Protein AF-0000000084523394 (afdb_homodimer)

Nearest PDB structures (foldseek):
  6j22-assembly1_B  TM=6.035E-01  e=1.622E-01  Shigella flexneri
  4xzk-assembly1_A  TM=6.885E-01  e=2.913E+00  Vibrio splendidus
  4y1w-assembly1_A  TM=7.203E-01  e=3.745E+00  Vibrio splendidus
  4yc0-assembly1_A  TM=7.008E-01  e=5.458E+00  Vibrio splendidus
  7avj-assembly1_A  TM=3.769E-01  e=9.604E+00  Streptococcus gordonii str. Challis substr. CH1

Solvent-accessible surface area (backbone atoms only — not comparable to full-atom values): 16177 Å² total; per-residue (Å²): 123,46,29,41,34,36,21,39,76,35,71,94,70,68,36,48,75,76,48,74,40,76,72,44,54,58,57,57,52,45,44,56,68,52,27,44,29,43,29,49,91,84,41,37,28,33,53,77,46,33,31,41,50,94,70,33,37,36,37,30,24,43,75,33,83,89,52,73,61,73,77,84,62,65,58,56,76,77,85,59,89,58,50,40,33,35,34,24,38,57,45,86,97,51,88,65,52,55,76,75,49,76,46,74,29,84,46,62,57,61,49,42,44,61,58,66,26,40,28,41,59,53,96,91,38,50,28,36,53,77,49,30,28,41,30,62,73,34,62,33,34,35,40,30,20,34,74,60,134,122,46,29,40,33,36,22,38,75,35,72,93,70,67,36,49,76,76,47,73,41,77,73,44,54,58,58,56,51,43,44,56,70,52,28,43,28,42,29,49,90,84,39,38,28,33,51,76,48,32,32,41,51,94,69,32,37,36,37,29,24,43,77,33,84,91,52,73,64,72,77,86,64,64,57,56,78,76,84,58,89,59,49,39,34,36,33,22,40,56,45,87,97,52,89,66,51,55,76,75,48,78,47,76,29,85,47,60,56,60,49,40,43,60,56,66,28,41,29,43,58,53,96,91,38,52,29,37,53,77,48,30,29,40,29,61,72,34,62,33,33,35,40,29,20,34,72,57,133

pLDDT: mean 92.02, std 11.28, range [50.5, 98.88]

Radius of gyration: 19.47 Å; Cα contacts (8 Å, |Δi|>4): 674; chains: 2; bounding box: 53×55×48 Å

Structure (mmCIF, N/CA/C/O backbone):
data_AF-0000000084523394-model_v1
#
loop_
_entity.id
_entity.type
_entity.pdbx_description
1 polymer 'Uncharacterized protein'
#
loop_
_atom_site.group_PDB
_atom_site.id
_atom_site.type_symbol
_atom_site.label_atom_id
_atom_site.label_alt_id
_atom_site.label_comp_id
_atom_site.label_asym_id
_atom_site.label_entity_id
_atom_site.label_seq_id
_atom_site.pdbx_PDB_ins_code
_atom_site.Cartn_x
_atom_site.Cartn_y
_atom_site.Cartn_z
_atom_site.occupancy
_atom_site.B_iso_or_equiv
_atom_site.auth_seq_id
_atom_site.auth_comp_id
_atom_site.auth_asym_id
_atom_site.auth_atom_id
_atom_site.pdbx_PDB_model_num
ATOM 1 N N . MET A 1 1 ? -18.016 -4.656 13.094 1 63.81 1 MET A N 1
ATOM 2 C CA . MET A 1 1 ? -17.703 -5.789 12.227 1 63.81 1 MET A CA 1
ATOM 3 C C . MET A 1 1 ? -17.062 -5.316 10.922 1 63.81 1 MET A C 1
ATOM 5 O O . MET A 1 1 ? -17.578 -4.398 10.281 1 63.81 1 MET A O 1
ATOM 9 N N . ASN A 1 2 ? -15.938 -5.91 10.641 1 89.12 2 ASN A N 1
ATOM 10 C CA . ASN A 1 2 ? -15.289 -5.426 9.422 1 89.12 2 ASN A CA 1
ATOM 11 C C . ASN A 1 2 ? -15.812 -6.152 8.188 1 89.12 2 ASN A C 1
ATOM 13 O O . ASN A 1 2 ? -15.906 -7.379 8.172 1 89.12 2 ASN A O 1
ATOM 17 N N . ARG A 1 3 ? -16.406 -5.477 7.348 1 97.19 3 ARG A N 1
ATOM 18 C CA . ARG A 1 3 ? -16.922 -5.98 6.074 1 97.19 3 ARG A CA 1
ATOM 19 C C . ARG A 1 3 ? -16.094 -5.445 4.906 1 97.19 3 ARG A C 1
ATOM 21 O O . ARG A 1 3 ? -15.719 -4.273 4.891 1 97.19 3 ARG A O 1
ATOM 28 N N . LEU A 1 4 ? -15.789 -6.383 3.971 1 98.75 4 LEU A N 1
ATOM 29 C CA . LEU A 1 4 ? -15.156 -6.008 2.709 1 98.75 4 LEU A CA 1
ATOM 30 C C . LEU A 1 4 ? -16.078 -6.324 1.53 1 98.75 4 LEU A C 1
ATOM 32 O O . LEU A 1 4 ? -16.672 -7.398 1.479 1 98.75 4 LEU A O 1
ATOM 36 N N . GLU A 1 5 ? -16.156 -5.395 0.634 1 98.81 5 GLU A N 1
ATOM 37 C CA . GLU A 1 5 ? -16.906 -5.609 -0.6 1 98.81 5 GLU A CA 1
ATOM 38 C C . GLU A 1 5 ? -16.031 -5.387 -1.826 1 98.81 5 GLU A C 1
ATOM 40 O O . GLU A 1 5 ? -15.25 -4.438 -1.871 1 98.81 5 GLU A O 1
ATOM 45 N N . TYR A 1 6 ? -16.141 -6.309 -2.764 1 98.88 6 TYR A N 1
ATOM 46 C CA . TYR A 1 6 ? -15.703 -6.043 -4.133 1 98.88 6 TYR A CA 1
ATOM 47 C C . TYR A 1 6 ? -16.859 -5.539 -4.98 1 98.88 6 TYR A C 1
ATOM 49 O O . TYR A 1 6 ? -17.875 -6.227 -5.141 1 98.88 6 TYR A O 1
ATOM 57 N N . ARG A 1 7 ? -16.703 -4.363 -5.547 1 98.81 7 ARG A N 1
ATOM 58 C CA . ARG A 1 7 ? -17.75 -3.754 -6.348 1 98.81 7 ARG A CA 1
ATOM 59 C C . ARG A 1 7 ? -17.297 -3.547 -7.789 1 98.81 7 ARG A C 1
ATOM 61 O O . ARG A 1 7 ? -16.141 -3.188 -8.039 1 98.81 7 ARG A O 1
ATOM 68 N N . ARG A 1 8 ? -18.219 -3.727 -8.68 1 98.62 8 ARG A N 1
ATOM 69 C CA . ARG A 1 8 ? -17.938 -3.455 -10.086 1 98.62 8 ARG A CA 1
ATOM 70 C C . ARG A 1 8 ? -17.812 -1.955 -10.336 1 98.62 8 ARG A C 1
ATOM 72 O O . ARG A 1 8 ? -18.625 -1.17 -9.836 1 98.62 8 ARG A O 1
ATOM 79 N N . LEU A 1 9 ? -16.828 -1.609 -11.102 1 97.88 9 LEU A N 1
ATOM 80 C CA . LEU A 1 9 ? -16.719 -0.22 -11.531 1 97.88 9 LEU A CA 1
ATOM 81 C C . LEU A 1 9 ? -17.797 0.12 -12.547 1 97.88 9 LEU A C 1
ATOM 83 O O . LEU A 1 9 ? -17.547 0.147 -13.75 1 97.88 9 LEU A O 1
ATOM 87 N N . ASP A 1 10 ? -18.938 0.406 -12.078 1 97.56 10 ASP A N 1
ATOM 88 C CA . ASP A 1 10 ? -20.109 0.708 -12.891 1 97.56 10 ASP A CA 1
ATOM 89 C C . ASP A 1 10 ? -20.969 1.782 -12.227 1 97.56 10 ASP A C 1
ATOM 91 O O . ASP A 1 10 ? -21.953 1.469 -11.555 1 97.56 10 ASP A O 1
ATOM 95 N N . GLU A 1 11 ? -20.531 2.928 -12.484 1 93.94 11 GLU A N 1
ATOM 96 C CA . GLU A 1 11 ? -21.219 4.055 -11.859 1 93.94 11 GLU A CA 1
ATOM 97 C C . GLU A 1 11 ? -22.688 4.117 -12.289 1 93.94 11 GLU A C 1
ATOM 99 O O . GLU A 1 11 ? -23.562 4.41 -11.477 1 93.94 11 GLU A O 1
ATOM 104 N N . GLY A 1 12 ? -22.906 3.924 -13.523 1 96.19 12 GLY A N 1
ATOM 105 C CA . GLY A 1 12 ? -24.266 3.99 -14.062 1 96.19 12 GLY A CA 1
ATOM 106 C C . GLY A 1 12 ? -25.234 3.096 -13.336 1 96.19 12 GLY A C 1
ATOM 107 O O . GLY A 1 12 ? -26.422 3.414 -13.234 1 96.19 12 GLY A O 1
ATOM 108 N N . ASN A 1 13 ? -24.75 2.016 -12.781 1 97.62 13 ASN A N 1
ATOM 109 C CA . ASN A 1 13 ? -25.609 1.075 -12.078 1 97.62 13 ASN A CA 1
ATOM 110 C C . ASN A 1 13 ? -25.328 1.073 -10.578 1 97.62 13 ASN A C 1
ATOM 112 O O . ASN A 1 13 ? -25.656 0.112 -9.883 1 97.62 13 ASN A O 1
ATOM 116 N N . GLY A 1 14 ? -24.641 2.041 -10.07 1 96.31 14 GLY A N 1
ATOM 117 C CA . GLY A 1 14 ? -24.438 2.248 -8.641 1 96.31 14 GLY A CA 1
ATOM 118 C C . GLY A 1 14 ? -23.391 1.333 -8.039 1 96.31 14 GLY A C 1
ATOM 119 O O . GLY A 1 14 ? -23.531 0.874 -6.906 1 96.31 14 GLY A O 1
ATOM 120 N N . PHE A 1 15 ? -22.453 0.904 -8.859 1 97.81 15 PHE A N 1
ATOM 121 C CA . PHE A 1 15 ? -21.344 0.085 -8.391 1 97.81 15 PHE A CA 1
ATOM 122 C C . PHE A 1 15 ? -21.844 -1.181 -7.711 1 97.81 15 PHE A C 1
ATOM 124 O O . PHE A 1 15 ? -21.672 -1.355 -6.504 1 97.81 15 PHE A O 1
ATOM 131 N N . PRO A 1 16 ? -22.391 -2.078 -8.414 1 98.56 16 PRO A N 1
ATOM 132 C CA . PRO A 1 16 ? -22.969 -3.273 -7.801 1 98.56 16 PRO A CA 1
ATOM 133 C C . PRO A 1 16 ? -21.938 -4.133 -7.078 1 98.56 16 PRO A C 1
ATOM 135 O O . PRO A 1 16 ? -20.797 -4.27 -7.551 1 98.56 16 PRO A O 1
ATOM 138 N N . VAL A 1 17 ? -22.344 -4.777 -5.977 1 98.5 17 VAL A N 1
ATOM 139 C CA . VAL A 1 17 ? -21.484 -5.68 -5.207 1 98.5 17 VAL A CA 1
ATOM 140 C C . VAL A 1 17 ? -21.359 -7.016 -5.938 1 98.5 17 VAL A C 1
ATOM 142 O O . VAL A 1 17 ? -22.359 -7.664 -6.242 1 98.5 17 VAL A O 1
ATOM 145 N N . LEU A 1 18 ? -20.141 -7.398 -6.199 1 98.69 18 LEU A N 1
ATOM 146 C CA . LEU A 1 18 ? -19.875 -8.695 -6.816 1 98.69 18 LEU A CA 1
ATOM 147 C C . LEU A 1 18 ? -19.625 -9.766 -5.754 1 98.69 18 LEU A C 1
ATOM 149 O O . LEU A 1 18 ? -20.141 -10.875 -5.863 1 98.69 18 LEU A O 1
ATOM 153 N N . TYR A 1 19 ? -18.828 -9.469 -4.742 1 98.69 19 TYR A N 1
ATOM 154 C CA . TYR A 1 19 ? -18.484 -10.336 -3.625 1 98.69 19 TYR A CA 1
ATOM 155 C C . TYR A 1 19 ? -18.422 -9.555 -2.32 1 98.69 19 TYR A C 1
ATOM 157 O O . TYR A 1 19 ? -18.141 -8.3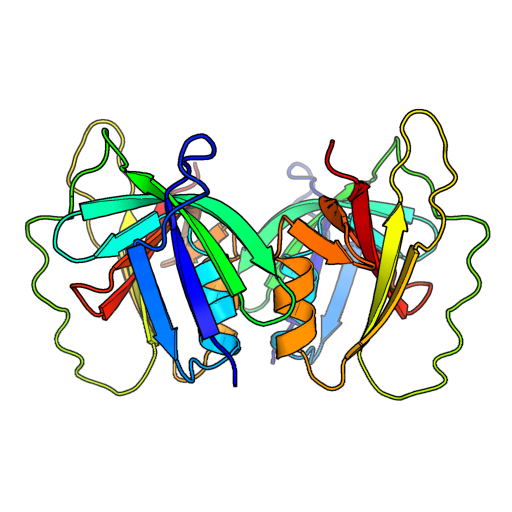52 -2.326 1 98.69 19 TYR A O 1
ATOM 165 N N . TYR A 1 20 ? -18.656 -10.234 -1.22 1 98.38 20 TYR A N 1
ATOM 166 C CA . TYR A 1 20 ? -18.484 -9.602 0.084 1 98.38 20 TYR A CA 1
ATOM 167 C C . TYR A 1 20 ? -17.953 -10.602 1.105 1 98.38 20 TYR A C 1
ATOM 169 O O . TYR A 1 20 ? -18.109 -11.812 0.938 1 98.38 20 TYR A O 1
ATOM 177 N N . TYR A 1 21 ? -17.328 -10.148 2.133 1 98.31 21 TYR A N 1
ATOM 178 C CA . TYR A 1 21 ? -16.734 -10.898 3.234 1 98.31 21 TYR A CA 1
ATOM 179 C C . TYR A 1 21 ? -17.078 -10.266 4.574 1 98.31 21 TYR A C 1
ATOM 181 O O . TYR A 1 21 ? -16.594 -9.172 4.895 1 98.31 21 TYR A O 1
ATOM 189 N N . ASP A 1 22 ? -17.781 -11.016 5.363 1 96.88 22 ASP A N 1
ATOM 190 C CA . ASP A 1 22 ? -18.094 -10.562 6.715 1 96.88 22 ASP A CA 1
ATOM 191 C C . ASP A 1 22 ? -17.031 -11.047 7.711 1 96.88 22 ASP A C 1
ATOM 193 O O . ASP A 1 22 ? -16.469 -12.125 7.543 1 96.88 22 ASP A O 1
ATOM 197 N N . PHE A 1 23 ? -16.766 -10.258 8.688 1 94.88 23 PHE A N 1
ATOM 198 C CA . PHE A 1 23 ? -15.859 -10.578 9.773 1 94.88 23 PHE A CA 1
ATOM 199 C C . PHE A 1 23 ? -14.453 -10.836 9.242 1 94.88 23 PHE A C 1
ATOM 201 O O . PHE A 1 23 ? -13.758 -11.734 9.727 1 94.88 23 PHE A O 1
ATOM 208 N N . ILE A 1 24 ? -14.141 -10.117 8.219 1 96.06 24 ILE A N 1
ATOM 209 C CA . ILE A 1 24 ? -12.797 -10.25 7.656 1 96.06 24 ILE A CA 1
ATOM 210 C C . ILE A 1 24 ? -11.797 -9.477 8.516 1 96.06 24 ILE A C 1
ATOM 212 O O . ILE A 1 24 ? -12.094 -8.375 8.984 1 96.06 24 ILE A O 1
ATOM 216 N N . ASP A 1 25 ? -10.672 -10.055 8.781 1 95.06 25 ASP A N 1
ATOM 217 C CA . ASP A 1 25 ? -9.602 -9.406 9.523 1 95.06 25 ASP A CA 1
ATOM 218 C C . ASP A 1 25 ? -9.07 -8.188 8.766 1 95.06 25 ASP A C 1
ATOM 220 O O . ASP A 1 25 ? -8.852 -8.25 7.555 1 95.06 25 ASP A O 1
ATOM 224 N N . LYS A 1 26 ? -8.797 -7.098 9.445 1 96 26 LYS A N 1
ATOM 225 C CA . LYS A 1 26 ? -8.281 -5.871 8.844 1 96 26 LYS A CA 1
ATOM 226 C C . LYS A 1 26 ? -6.957 -6.121 8.133 1 96 26 LYS A C 1
ATOM 228 O O . LYS A 1 26 ? -6.684 -5.523 7.09 1 96 26 LYS A O 1
ATOM 233 N N . ASP A 1 27 ? -6.176 -7.012 8.742 1 96.06 27 ASP A N 1
ATOM 234 C CA . ASP A 1 27 ? -4.902 -7.348 8.109 1 96.06 27 ASP A CA 1
ATOM 235 C C . ASP A 1 27 ? -5.117 -7.969 6.734 1 96.06 27 ASP A C 1
ATOM 237 O O . ASP A 1 27 ? -4.379 -7.68 5.793 1 96.06 27 ASP A O 1
ATOM 241 N N . GLU A 1 28 ? -6.086 -8.773 6.668 1 96.94 28 GLU A N 1
ATOM 242 C CA . GLU A 1 28 ? -6.398 -9.375 5.379 1 96.94 28 GLU A CA 1
ATOM 243 C C . GLU A 1 28 ? -6.906 -8.336 4.387 1 96.94 28 GLU A C 1
ATOM 245 O O . GLU A 1 28 ? -6.562 -8.375 3.203 1 96.94 28 GLU A O 1
ATOM 250 N N . VAL A 1 29 ? -7.719 -7.398 4.859 1 98.38 29 VAL A N 1
ATOM 251 C CA . VAL A 1 29 ? -8.188 -6.316 4.004 1 98.38 29 VAL A CA 1
ATOM 252 C C . VAL A 1 29 ? -6.996 -5.535 3.455 1 98.38 29 VAL A C 1
ATOM 254 O O . VAL A 1 29 ? -6.945 -5.227 2.264 1 98.38 29 VAL A O 1
ATOM 257 N N . ALA A 1 30 ? -6.023 -5.297 4.32 1 98.56 30 ALA A N 1
ATOM 258 C CA . ALA A 1 30 ? -4.84 -4.551 3.908 1 98.56 30 ALA A CA 1
ATOM 259 C C . ALA A 1 30 ? -4.066 -5.301 2.83 1 98.56 30 ALA A C 1
ATOM 261 O O . ALA A 1 30 ? -3.553 -4.695 1.887 1 98.56 30 ALA A O 1
ATOM 262 N N . LEU A 1 31 ? -3.934 -6.598 2.977 1 98.69 31 LEU A N 1
ATOM 263 C CA . LEU A 1 31 ? -3.273 -7.406 1.956 1 98.69 31 LEU A CA 1
ATOM 264 C C . LEU A 1 31 ? -3.998 -7.293 0.619 1 98.69 31 LEU A C 1
ATOM 266 O O . LEU A 1 31 ? -3.359 -7.133 -0.425 1 98.69 31 LEU A O 1
ATOM 270 N N . ARG A 1 32 ? -5.273 -7.336 0.648 1 98.75 32 ARG A N 1
ATOM 271 C CA . ARG A 1 32 ? -6.078 -7.266 -0.568 1 98.75 32 ARG A CA 1
ATOM 272 C C . ARG A 1 32 ? -6.02 -5.871 -1.184 1 98.75 32 ARG A C 1
ATOM 274 O O . ARG A 1 32 ? -6.004 -5.727 -2.408 1 98.75 32 ARG A O 1
ATOM 281 N N . PHE A 1 33 ? -5.973 -4.785 -0.307 1 98.88 33 PHE A N 1
ATOM 282 C CA . PHE A 1 33 ? -5.789 -3.42 -0.786 1 98.88 33 PHE A CA 1
ATOM 283 C C . PHE A 1 33 ? -4.477 -3.287 -1.547 1 98.88 33 PHE A C 1
ATOM 285 O O . PHE A 1 33 ? -4.359 -2.459 -2.453 1 98.88 33 PHE A O 1
ATOM 292 N N . ALA A 1 34 ? -3.527 -4.121 -1.24 1 98.75 34 ALA A N 1
ATOM 293 C CA . ALA A 1 34 ? -2.195 -4.012 -1.83 1 98.75 34 ALA A CA 1
ATOM 294 C C . ALA A 1 34 ? -2.115 -4.777 -3.148 1 98.75 34 ALA A C 1
ATOM 296 O O . ALA A 1 34 ? -1.086 -4.75 -3.828 1 98.75 34 ALA A O 1
ATOM 297 N N . CYS A 1 35 ? -3.17 -5.453 -3.523 1 98.75 35 CYS A N 1
ATOM 298 C CA . CYS A 1 35 ? -3.154 -6.266 -4.734 1 98.75 35 CYS A CA 1
ATOM 299 C C . CYS A 1 35 ? -3.758 -5.508 -5.91 1 98.75 35 CYS A C 1
ATOM 301 O O . CYS A 1 35 ? -4.754 -4.801 -5.75 1 98.75 35 CYS A O 1
ATOM 303 N N . ASP A 1 36 ? -3.24 -5.75 -7.098 1 98.44 36 ASP A N 1
ATOM 304 C CA . ASP A 1 36 ? -3.713 -5.117 -8.328 1 98.44 36 ASP A CA 1
ATOM 305 C C . ASP A 1 36 ? -4.828 -5.938 -8.969 1 98.44 36 ASP A C 1
ATOM 307 O O . ASP A 1 36 ? -5.68 -5.391 -9.68 1 98.44 36 ASP A O 1
ATOM 311 N N . TYR A 1 37 ? -4.754 -7.223 -8.711 1 98.25 37 TYR A N 1
ATOM 312 C CA . TYR A 1 37 ? -5.707 -8.117 -9.359 1 98.25 37 TYR A CA 1
ATOM 313 C C . TYR A 1 37 ? -6.359 -9.047 -8.352 1 98.25 37 TYR A C 1
ATOM 315 O O . TYR A 1 37 ? -5.781 -9.336 -7.297 1 98.25 37 TYR A O 1
ATOM 323 N N . PHE A 1 38 ? -7.508 -9.484 -8.664 1 98.25 38 PHE A N 1
ATOM 324 C CA . PHE A 1 38 ? -8.344 -10.391 -7.875 1 98.25 38 PHE A CA 1
ATOM 325 C C . PHE A 1 38 ? -8.891 -11.516 -8.742 1 98.25 38 PHE A C 1
ATOM 327 O O . PHE A 1 38 ? -9.547 -11.266 -9.75 1 98.25 38 PHE A O 1
ATOM 334 N N . VAL A 1 39 ? -8.578 -12.719 -8.398 1 97 39 VAL A N 1
ATOM 335 C CA . VAL A 1 39 ? -9.055 -13.875 -9.141 1 97 39 VAL A CA 1
ATOM 336 C C . VAL A 1 39 ? -10.094 -14.633 -8.32 1 97 39 VAL A C 1
ATOM 338 O O . VAL A 1 39 ? -9.805 -15.07 -7.199 1 97 39 VAL A O 1
ATOM 341 N N . LYS A 1 40 ? -11.164 -14.852 -8.883 1 96.25 40 LYS A N 1
ATOM 342 C CA . LYS A 1 40 ? -12.227 -15.609 -8.234 1 96.25 40 LYS A CA 1
ATOM 343 C C . LYS A 1 40 ? -13.203 -16.188 -9.258 1 96.25 40 LYS A C 1
ATOM 345 O O . LYS A 1 40 ? -13.578 -15.508 -10.211 1 96.25 40 LYS A O 1
ATOM 350 N N . ASP A 1 41 ? -13.547 -17.406 -9.094 1 94.12 41 ASP A N 1
ATOM 351 C CA . ASP A 1 41 ? -14.531 -18.109 -9.906 1 94.12 41 ASP A CA 1
ATOM 352 C C . ASP A 1 41 ? -14.141 -18.094 -11.383 1 94.12 41 ASP A C 1
ATOM 354 O O . ASP A 1 41 ? -14.984 -17.844 -12.25 1 94.12 41 ASP A O 1
ATOM 358 N N . GLY A 1 42 ? -12.906 -18.172 -11.594 1 92.25 42 GLY A N 1
ATOM 359 C CA . GLY A 1 42 ? -12.391 -18.312 -12.945 1 92.25 42 GLY A CA 1
ATOM 360 C C . GLY A 1 42 ? -12.266 -16.984 -13.672 1 92.25 42 GLY A C 1
ATOM 361 O O . GLY A 1 42 ? -11.922 -16.938 -14.852 1 92.25 42 GLY A O 1
ATOM 362 N N . LEU A 1 43 ? -12.516 -15.867 -13 1 94.44 43 LEU A N 1
ATOM 363 C CA . LEU A 1 43 ? -12.414 -14.539 -13.594 1 94.44 43 LEU A CA 1
ATOM 364 C C . LEU A 1 43 ? -11.266 -13.75 -12.969 1 94.44 43 LEU A C 1
ATOM 366 O O . LEU A 1 43 ? -10.945 -13.938 -11.797 1 94.44 43 LEU A O 1
ATOM 370 N N . VAL A 1 44 ? -10.609 -12.977 -13.742 1 96.5 44 VAL A N 1
ATOM 371 C CA . VAL A 1 44 ? -9.586 -12.047 -13.266 1 96.5 44 VAL A CA 1
ATOM 372 C C . VAL A 1 44 ? -10.141 -10.625 -13.281 1 96.5 44 VAL A C 1
ATOM 374 O O . VAL A 1 44 ? -10.625 -10.148 -14.305 1 96.5 44 VAL A O 1
ATOM 377 N N . TYR A 1 45 ? -10.078 -10 -12.188 1 98.12 45 TYR A N 1
ATOM 378 C CA . TYR A 1 45 ? -10.484 -8.609 -12.047 1 98.12 45 TYR A CA 1
ATOM 379 C C . TYR A 1 45 ? -9.281 -7.707 -11.805 1 98.12 45 TYR A C 1
ATOM 381 O O . TYR A 1 45 ? -8.344 -8.094 -11.094 1 98.12 45 TYR A O 1
ATOM 389 N N . GLU A 1 46 ? -9.305 -6.574 -12.359 1 98.5 46 GLU A N 1
ATOM 390 C CA . GLU A 1 46 ? -8.328 -5.527 -12.062 1 98.5 46 GLU A CA 1
ATOM 391 C C . GLU A 1 46 ? -8.883 -4.52 -11.062 1 98.5 46 GLU A C 1
ATOM 393 O O . GLU A 1 46 ? -10 -4.027 -11.227 1 98.5 46 GLU A O 1
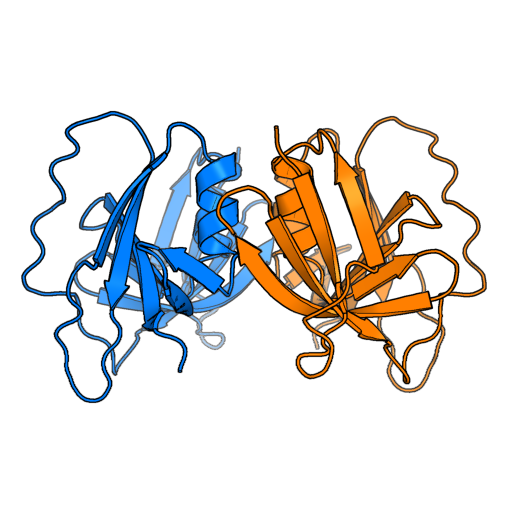ATOM 398 N N . LYS A 1 47 ? -8.141 -4.281 -10.008 1 98.81 47 LYS A N 1
ATOM 399 C CA . LYS A 1 47 ? -8.523 -3.25 -9.047 1 98.81 47 LYS A CA 1
ATOM 400 C C . LYS A 1 47 ? -8.391 -1.855 -9.648 1 98.81 47 LYS A C 1
ATOM 402 O O . LYS A 1 47 ? -7.348 -1.518 -10.219 1 98.81 47 LYS A O 1
ATOM 407 N N . THR A 1 48 ? -9.414 -1.046 -9.531 1 98.56 48 THR A N 1
ATOM 408 C CA . THR A 1 48 ? -9.352 0.339 -9.984 1 98.56 48 THR A CA 1
ATOM 409 C C . THR A 1 48 ? -9.109 1.282 -8.812 1 98.56 48 THR A C 1
ATOM 411 O O . THR A 1 48 ? -8.414 2.291 -8.953 1 98.56 48 THR A O 1
ATOM 414 N N . SER A 1 49 ? -9.672 0.962 -7.734 1 98.5 49 SER A N 1
ATOM 415 C CA . SER A 1 49 ? -9.477 1.771 -6.535 1 98.5 49 SER A CA 1
ATOM 416 C C . SER A 1 49 ? -9.938 1.028 -5.285 1 98.5 49 SER A C 1
ATOM 418 O O . SER A 1 49 ? -10.531 -0.047 -5.383 1 98.5 49 SER A O 1
ATOM 420 N N . CYS A 1 50 ? -9.594 1.491 -4.141 1 98.44 50 CYS A N 1
ATOM 421 C CA . CYS A 1 50 ? -10.086 1.025 -2.848 1 98.44 50 CYS A CA 1
ATOM 422 C C . CYS A 1 50 ? -10.578 2.189 -1.998 1 98.44 50 CYS A C 1
ATOM 424 O O . CYS A 1 50 ? -10.148 3.33 -2.193 1 98.44 50 CYS A O 1
ATOM 426 N N . ALA A 1 51 ? -11.492 1.889 -1.092 1 98.31 51 ALA A N 1
ATOM 427 C CA . ALA A 1 51 ? -12.141 2.947 -0.325 1 98.31 51 ALA A CA 1
ATOM 428 C C . ALA A 1 51 ? -12.508 2.465 1.077 1 98.31 51 ALA A C 1
ATOM 430 O O . ALA A 1 51 ? -12.609 1.259 1.317 1 98.31 51 ALA A O 1
ATOM 431 N N . ILE A 1 52 ? -12.602 3.369 1.955 1 97.94 52 ILE A N 1
ATOM 432 C CA . ILE A 1 52 ? -13.219 3.164 3.26 1 97.94 52 ILE A CA 1
ATOM 433 C C . ILE A 1 52 ? -14.523 3.955 3.342 1 97.94 52 ILE A C 1
ATOM 435 O O . ILE A 1 52 ? -14.523 5.184 3.217 1 97.94 52 ILE A O 1
ATOM 439 N N . GLU A 1 53 ? -15.516 3.27 3.465 1 95.5 53 GLU A N 1
ATOM 440 C CA . GLU A 1 53 ? -16.828 3.879 3.699 1 95.5 53 GLU A CA 1
ATOM 441 C C . GLU A 1 53 ? -17.234 3.752 5.164 1 95.5 53 GLU A C 1
ATOM 443 O O . GLU A 1 53 ? -16.438 3.312 6 1 95.5 53 GLU A O 1
ATOM 448 N N . THR A 1 54 ? -18.344 4.199 5.52 1 89.56 54 THR A N 1
ATOM 449 C CA . THR A 1 54 ? -18.797 4.262 6.902 1 89.56 54 THR A CA 1
ATOM 450 C C . THR A 1 54 ? -18.891 2.865 7.512 1 89.56 54 THR A C 1
ATOM 452 O O . THR A 1 54 ? -18.516 2.664 8.672 1 89.56 54 THR A O 1
ATOM 455 N N . SER A 1 55 ? -19.25 1.816 6.715 1 89.94 55 SER A N 1
ATOM 456 C CA . SER A 1 55 ? -19.547 0.528 7.332 1 89.94 55 SER A CA 1
ATOM 457 C C . SER A 1 55 ? -18.766 -0.599 6.668 1 89.94 55 SER A C 1
ATOM 459 O O . SER A 1 55 ? -18.922 -1.768 7.027 1 89.94 55 SER A O 1
ATOM 461 N N . CYS A 1 56 ? -17.984 -0.219 5.777 1 95.88 56 CYS A N 1
ATOM 462 C CA . CYS A 1 56 ? -17.281 -1.312 5.117 1 95.88 56 CYS A CA 1
ATOM 463 C C . CYS A 1 56 ? -16.062 -0.799 4.359 1 95.88 56 CYS A C 1
ATOM 465 O O . CYS A 1 56 ? -15.938 0.404 4.125 1 95.88 56 CYS A O 1
ATOM 467 N N . TYR A 1 57 ? -15.188 -1.668 4.02 1 98.56 57 TYR A N 1
ATOM 468 C CA . TYR A 1 57 ? -14.117 -1.475 3.051 1 98.56 57 TYR A CA 1
ATOM 469 C C . TYR A 1 57 ? -14.578 -1.86 1.649 1 98.56 57 TYR A C 1
ATOM 471 O O . TYR A 1 57 ? -15.391 -2.771 1.482 1 98.56 57 TYR A O 1
ATOM 479 N N . VAL A 1 58 ? -14.062 -1.13 0.688 1 98.62 58 VAL A N 1
ATOM 480 C CA . VAL A 1 58 ? -14.5 -1.409 -0.674 1 98.62 58 VAL A CA 1
ATOM 481 C C . VAL A 1 58 ? -13.297 -1.505 -1.601 1 98.62 58 VAL A C 1
ATOM 483 O O . VAL A 1 58 ? -12.367 -0.694 -1.511 1 98.62 58 VAL A O 1
ATOM 486 N N . ILE A 1 59 ? -13.266 -2.492 -2.443 1 98.88 59 ILE A N 1
ATOM 487 C CA . ILE A 1 59 ? -12.367 -2.574 -3.59 1 98.88 59 ILE A CA 1
ATOM 488 C C . ILE A 1 59 ? -13.18 -2.535 -4.883 1 98.88 59 ILE A C 1
ATOM 490 O O . ILE A 1 59 ? -14 -3.422 -5.137 1 98.88 59 ILE A O 1
ATOM 494 N N . TYR A 1 60 ? -12.977 -1.517 -5.676 1 98.81 60 TYR A N 1
ATOM 495 C CA . TYR A 1 60 ? -13.609 -1.417 -6.988 1 98.81 60 TYR A CA 1
ATOM 496 C C . TYR A 1 60 ? -12.797 -2.162 -8.039 1 98.81 60 TYR A C 1
ATOM 498 O O . TYR A 1 60 ? -11.57 -2.039 -8.094 1 98.81 60 TYR A O 1
ATOM 506 N N . VAL A 1 61 ? -13.555 -2.891 -8.922 1 98.81 61 VAL A N 1
ATOM 507 C CA . VAL A 1 61 ? -12.844 -3.73 -9.883 1 98.81 61 VAL A CA 1
ATOM 508 C C . VAL A 1 61 ? -13.562 -3.695 -11.227 1 98.81 61 VAL A C 1
ATOM 510 O O . VAL A 1 61 ? -14.727 -3.297 -11.305 1 98.81 61 VAL A O 1
ATOM 513 N N . GLN A 1 62 ? -12.867 -4.02 -12.211 1 98.31 62 GLN A N 1
ATOM 514 C CA . GLN A 1 62 ? -13.391 -4.324 -13.539 1 98.31 62 GLN A CA 1
ATOM 515 C C . GLN A 1 62 ? -12.781 -5.613 -14.086 1 98.31 62 GLN A C 1
ATOM 517 O O . GLN A 1 62 ? -11.688 -6.008 -13.688 1 98.31 62 GLN A O 1
ATOM 522 N N . VAL A 1 63 ? -13.461 -6.309 -14.898 1 96.44 63 VAL A N 1
ATOM 523 C CA . VAL A 1 63 ? -12.938 -7.527 -15.5 1 96.44 63 VAL A CA 1
ATOM 524 C C . VAL A 1 63 ? -11.695 -7.203 -16.328 1 96.44 63 VAL A C 1
ATOM 526 O O . VAL A 1 63 ? -11.688 -6.238 -17.094 1 96.44 63 VAL A O 1
ATOM 529 N N . ALA A 1 64 ? -10.695 -8.008 -16.078 1 94.44 64 ALA A N 1
ATOM 530 C CA . ALA A 1 64 ? -9.469 -7.832 -16.844 1 94.44 64 ALA A CA 1
ATOM 531 C C . ALA A 1 64 ? -9.555 -8.523 -18.203 1 94.44 64 ALA A C 1
ATOM 533 O O . ALA A 1 64 ? -9.305 -9.727 -18.312 1 94.44 64 ALA A O 1
ATOM 534 N N . GLU A 1 65 ? -9.82 -7.91 -19.172 1 84.06 65 GLU A N 1
ATOM 535 C CA . GLU A 1 65 ? -10.062 -8.508 -20.469 1 84.06 65 GLU A CA 1
ATOM 536 C C . GLU A 1 65 ? -8.781 -9.125 -21.047 1 84.06 65 GLU A C 1
ATOM 538 O O . GLU A 1 65 ? -8.836 -10.141 -21.75 1 84.06 65 GLU A O 1
ATOM 543 N N . ASP A 1 66 ? -7.664 -8.625 -20.734 1 78.25 66 ASP A N 1
ATOM 544 C CA . ASP A 1 66 ? -6.41 -9.062 -21.328 1 78.25 66 ASP A CA 1
ATOM 545 C C . ASP A 1 66 ? -5.68 -10.047 -20.422 1 78.25 66 ASP A C 1
ATOM 547 O O . ASP A 1 66 ? -4.566 -10.477 -20.719 1 78.25 66 ASP A O 1
ATOM 551 N N . GLU A 1 67 ? -6.363 -10.375 -19.344 1 75.06 67 GLU A N 1
ATOM 552 C CA . GLU A 1 67 ? -5.73 -11.281 -18.391 1 75.06 67 GLU A CA 1
ATOM 553 C C . GLU A 1 67 ? -6.484 -12.602 -18.297 1 75.06 67 GLU A C 1
ATOM 555 O O . GLU A 1 67 ? -7.711 -12.633 -18.438 1 75.06 67 GLU A O 1
ATOM 560 N N . ARG A 1 68 ? -5.668 -13.656 -18.359 1 69.31 68 ARG A N 1
ATOM 561 C CA . ARG A 1 68 ? -6.246 -14.992 -18.188 1 69.31 68 ARG A CA 1
ATOM 562 C C . ARG A 1 68 ? -5.832 -15.594 -16.844 1 69.31 68 ARG A C 1
ATOM 564 O O . ARG A 1 68 ? -4.781 -15.25 -16.312 1 69.31 68 ARG A O 1
ATOM 571 N N . VAL A 1 69 ? -6.77 -16.391 -16.328 1 71.31 69 VAL A N 1
ATOM 572 C CA . VAL A 1 69 ? -6.457 -17.156 -15.109 1 71.31 69 VAL A CA 1
ATOM 573 C C . VAL A 1 69 ? -5.305 -18.125 -15.391 1 71.31 69 VAL A C 1
ATOM 575 O O . VAL A 1 69 ? -5.203 -18.672 -16.484 1 71.31 69 VAL A O 1
ATOM 578 N N . LEU A 1 70 ? -4.395 -18.062 -14.508 1 63.66 70 LEU A N 1
ATOM 579 C CA . LEU A 1 70 ? -3.312 -19.031 -14.633 1 63.66 70 LEU A CA 1
ATOM 580 C C . LEU A 1 70 ? -3.857 -20.453 -14.664 1 63.66 70 LEU A C 1
ATOM 582 O O . LEU A 1 70 ? -4.539 -20.875 -13.734 1 63.66 70 LEU A O 1
ATOM 586 N N . GLU A 1 71 ? -4.223 -20.953 -15.883 1 55.12 71 GLU A N 1
ATOM 587 C CA . GLU A 1 71 ? -4.875 -22.234 -16.141 1 55.12 71 GLU A CA 1
ATOM 588 C C . GLU A 1 71 ? -4.281 -23.344 -15.266 1 55.12 71 GLU A C 1
ATOM 590 O O . GLU A 1 71 ? -5.008 -24.203 -14.766 1 55.12 71 GLU A O 1
ATOM 595 N N . SER A 1 72 ? -3.016 -23.547 -15.398 1 50.97 72 SER A N 1
ATOM 596 C CA . SER A 1 72 ? -2.455 -24.812 -14.945 1 50.97 72 SER A CA 1
ATOM 597 C C . SER A 1 72 ? -2.387 -24.875 -13.422 1 50.97 72 SER A C 1
ATOM 599 O O . SER A 1 72 ? -1.957 -25.875 -12.852 1 50.97 72 SER A O 1
ATOM 601 N N . ALA A 1 73 ? -2.908 -23.859 -12.727 1 59.34 73 ALA A N 1
ATOM 602 C CA . ALA A 1 73 ? -2.396 -23.891 -11.359 1 59.34 73 ALA A CA 1
ATOM 603 C C . ALA A 1 73 ? -3.434 -24.469 -10.398 1 59.34 73 ALA A C 1
ATOM 605 O O . ALA A 1 73 ? -4.551 -23.953 -10.305 1 59.34 73 ALA A O 1
ATOM 606 N N . LYS A 1 74 ? -3.363 -25.797 -10.031 1 63.06 74 LYS A N 1
ATOM 607 C CA . LYS A 1 74 ? -4.121 -26.438 -8.969 1 63.06 74 LYS A CA 1
ATOM 608 C C . LYS A 1 74 ? -4.051 -25.641 -7.668 1 63.06 74 LYS A C 1
ATOM 610 O O . LYS A 1 74 ? -3.094 -24.906 -7.441 1 63.06 74 LYS A O 1
ATOM 615 N N . PRO A 1 75 ? -5.266 -25.703 -7.082 1 66.31 75 PRO A N 1
ATOM 616 C CA . PRO A 1 75 ? -5.164 -25.109 -5.742 1 66.31 75 PRO A CA 1
ATOM 617 C C . PRO A 1 75 ? -3.881 -25.516 -5.02 1 66.31 75 PRO A C 1
ATOM 619 O O . PRO A 1 75 ? -3.414 -26.656 -5.168 1 66.31 75 PRO A O 1
ATOM 622 N N . VAL A 1 76 ? -3.256 -24.453 -4.547 1 66.12 76 VAL A N 1
ATOM 623 C CA . VAL A 1 76 ? -2.031 -24.75 -3.805 1 66.12 76 VAL A CA 1
ATOM 624 C C . VAL A 1 76 ? -2.367 -25.531 -2.539 1 66.12 76 VAL A C 1
ATOM 626 O O . VAL A 1 76 ? -3.254 -25.141 -1.776 1 66.12 76 VAL A O 1
ATOM 629 N N . ALA A 1 77 ? -2.025 -26.797 -2.627 1 59.94 77 ALA A N 1
ATOM 630 C CA . ALA A 1 77 ? -2.229 -27.578 -1.418 1 59.94 77 ALA A CA 1
ATOM 631 C C . ALA A 1 77 ? -1.634 -26.891 -0.198 1 59.94 77 ALA A C 1
ATOM 633 O O . ALA A 1 77 ? -0.439 -26.578 -0.172 1 59.94 77 ALA A O 1
ATOM 634 N N . ARG A 1 78 ? -2.547 -26.266 0.636 1 61.06 78 ARG A N 1
ATOM 635 C CA . ARG A 1 78 ? -2.088 -25.625 1.864 1 61.06 78 ARG A CA 1
ATOM 636 C C . ARG A 1 78 ? -1.438 -26.641 2.799 1 61.06 78 ARG A C 1
ATOM 638 O O . ARG A 1 78 ? -2.111 -27.516 3.33 1 61.06 78 ARG A O 1
ATOM 645 N N . GLN A 1 79 ? -0.208 -26.906 2.631 1 57.31 79 GLN A N 1
ATOM 646 C CA . GLN A 1 79 ? 0.463 -27.859 3.52 1 57.31 79 GLN A CA 1
ATOM 647 C C . GLN A 1 79 ? 0.617 -27.281 4.922 1 57.31 79 GLN A C 1
ATOM 649 O O . GLN A 1 79 ? 0.752 -28.016 5.898 1 57.31 79 GLN A O 1
ATOM 654 N N . LYS A 1 80 ? 0.651 -25.984 5.051 1 65.25 80 LYS A N 1
ATOM 655 C CA . LYS A 1 80 ? 0.919 -25.328 6.328 1 65.25 80 LYS A CA 1
ATOM 656 C C . LYS A 1 80 ? 0.009 -24.125 6.535 1 65.25 80 LYS A C 1
ATOM 658 O O . LYS A 1 80 ? -0.387 -23.469 5.57 1 65.25 80 LYS A O 1
ATOM 663 N N . PRO A 1 81 ? -0.368 -24.062 7.785 1 85.31 81 PRO A N 1
ATOM 664 C CA . PRO A 1 81 ? -1.07 -22.812 8.109 1 85.31 81 PRO A CA 1
ATOM 665 C C . PRO A 1 81 ? -0.264 -21.562 7.754 1 85.31 81 PRO A C 1
ATOM 667 O O . PRO A 1 81 ? 0.967 -21.625 7.688 1 85.31 81 PRO A O 1
ATOM 670 N N . GLY A 1 82 ? -0.957 -20.516 7.352 1 93.31 82 GLY A N 1
ATOM 671 C CA . GLY A 1 82 ? -0.283 -19.266 7.051 1 93.31 82 GLY A CA 1
ATOM 672 C C . GLY A 1 82 ? -0.729 -18.656 5.738 1 93.31 82 GLY A C 1
ATOM 673 O O . GLY A 1 82 ? -1.695 -19.109 5.125 1 93.31 82 GLY A O 1
ATOM 674 N N . ILE A 1 83 ? -0.108 -17.625 5.309 1 96.56 83 ILE A N 1
ATOM 675 C CA . ILE A 1 83 ? -0.375 -16.875 4.086 1 96.56 83 ILE A CA 1
ATOM 676 C C . ILE A 1 83 ? 0.625 -17.281 3.006 1 96.56 83 ILE A C 1
ATOM 678 O O . ILE A 1 83 ? 1.834 -17.094 3.174 1 96.56 83 ILE A O 1
ATOM 682 N N . MET A 1 84 ? 0.168 -17.844 1.958 1 96.69 84 MET A N 1
ATOM 683 C CA . MET A 1 84 ? 1.047 -18.297 0.881 1 96.69 84 MET A CA 1
ATOM 684 C C . MET A 1 84 ? 1.182 -17.219 -0.193 1 96.69 84 MET A C 1
ATOM 686 O O . MET A 1 84 ? 0.195 -16.578 -0.569 1 96.69 84 MET A O 1
ATOM 690 N N . MET A 1 85 ? 2.42 -17.016 -0.681 1 97.56 85 MET A N 1
ATOM 691 C CA . MET A 1 85 ? 2.686 -16.125 -1.797 1 97.56 85 MET A CA 1
ATOM 692 C C . MET A 1 85 ? 3.648 -16.75 -2.795 1 97.56 85 MET A C 1
ATOM 694 O O . MET A 1 85 ? 4.676 -17.312 -2.404 1 97.56 85 MET A O 1
ATOM 698 N N . GLU A 1 86 ? 3.305 -16.672 -4.004 1 96.94 86 GLU A N 1
ATOM 699 C CA . GLU A 1 86 ? 4.199 -17.062 -5.094 1 96.94 86 GLU A CA 1
ATOM 700 C C . GLU A 1 86 ? 4.828 -15.828 -5.742 1 96.94 86 GLU A C 1
ATOM 702 O O . GLU A 1 86 ? 4.145 -14.836 -5.992 1 96.94 86 GLU A O 1
ATOM 707 N N . VAL A 1 87 ? 6.082 -15.875 -5.945 1 97.56 87 VAL A N 1
ATOM 708 C CA . VAL A 1 87 ? 6.738 -14.945 -6.852 1 97.56 87 VAL A CA 1
ATOM 709 C C . VAL A 1 87 ? 6.859 -15.57 -8.242 1 97.56 87 VAL A C 1
ATOM 711 O O . VAL A 1 87 ? 7.441 -16.641 -8.391 1 97.56 87 VAL A O 1
ATOM 714 N N . ARG A 1 88 ? 6.262 -14.914 -9.203 1 96.19 88 ARG A N 1
ATOM 715 C CA . ARG A 1 88 ? 6.281 -15.445 -10.562 1 96.19 88 ARG A CA 1
ATOM 716 C C . ARG A 1 88 ? 7.023 -14.508 -11.508 1 96.19 88 ARG A C 1
ATOM 718 O O . ARG A 1 88 ? 6.887 -13.281 -11.414 1 96.19 88 ARG A O 1
ATOM 725 N N . GLU A 1 89 ? 7.73 -15.086 -12.398 1 96.25 89 GLU A N 1
ATOM 726 C CA . GLU A 1 89 ? 8.453 -14.289 -13.383 1 96.25 89 GLU A CA 1
ATOM 727 C C . GLU A 1 89 ? 7.523 -13.812 -14.492 1 96.25 89 GLU A C 1
ATOM 729 O O . GLU A 1 89 ? 6.926 -14.625 -15.203 1 96.25 89 GLU A O 1
ATOM 734 N N . PHE A 1 90 ? 7.422 -12.562 -14.531 1 94.06 90 PHE A N 1
ATOM 735 C CA . PHE A 1 90 ? 6.66 -11.945 -15.617 1 94.06 90 PHE A CA 1
ATOM 736 C C . PHE A 1 90 ? 7.465 -11.953 -16.906 1 94.06 90 PHE A C 1
ATOM 738 O O . PHE A 1 90 ? 8.625 -11.539 -16.938 1 94.06 90 PHE A O 1
ATOM 745 N N . LYS A 1 91 ? 6.895 -12.461 -17.906 1 87 91 LYS A N 1
ATOM 746 C CA . LYS A 1 91 ? 7.453 -12.438 -19.25 1 87 91 LYS A CA 1
ATOM 747 C C . LYS A 1 91 ? 6.461 -11.844 -20.25 1 87 91 LYS A C 1
ATOM 749 O O . LYS A 1 91 ? 5.309 -12.273 -20.312 1 87 91 LYS A O 1
ATOM 754 N N . GLU A 1 92 ? 7.039 -10.914 -20.922 1 79.81 92 GLU A N 1
ATOM 755 C CA . GLU A 1 92 ? 6.176 -10.289 -21.906 1 79.81 92 GLU A CA 1
ATOM 756 C C . GLU A 1 92 ? 5.758 -11.281 -22.984 1 79.81 92 GLU A C 1
ATOM 758 O O . GLU A 1 92 ? 6.527 -12.18 -23.344 1 79.81 92 GLU A O 1
ATOM 763 N N . ASP A 1 93 ? 4.641 -11.266 -23.484 1 70.81 93 ASP A N 1
ATOM 764 C CA . ASP A 1 93 ? 4.148 -11.969 -24.672 1 70.81 93 ASP A CA 1
ATOM 765 C C . ASP A 1 93 ? 3.9 -13.445 -24.375 1 70.81 93 ASP A C 1
ATOM 767 O O . ASP A 1 93 ? 3.941 -14.281 -25.281 1 70.81 93 ASP A O 1
ATOM 771 N N . THR A 1 94 ? 3.996 -13.773 -23.109 1 69.06 94 THR A N 1
ATOM 772 C CA . THR A 1 94 ? 3.627 -15.148 -22.781 1 69.06 94 THR A CA 1
ATOM 773 C C . THR A 1 94 ? 2.564 -15.18 -21.688 1 69.06 94 THR A C 1
ATOM 775 O O . THR A 1 94 ? 2.357 -14.188 -21 1 69.06 94 THR A O 1
ATOM 778 N N . ALA A 1 95 ? 1.89 -16.266 -21.719 1 69.62 95 ALA A N 1
ATOM 779 C CA . ALA A 1 95 ? 0.915 -16.469 -20.641 1 69.62 95 ALA A CA 1
ATOM 780 C C . ALA A 1 95 ? 1.477 -17.359 -19.547 1 69.62 95 ALA A C 1
ATOM 782 O O . ALA A 1 95 ? 0.817 -17.609 -18.531 1 69.62 95 ALA A O 1
ATOM 783 N N . HIS A 1 96 ? 2.652 -17.719 -19.75 1 81.12 96 HIS A N 1
ATOM 784 C CA . HIS A 1 96 ? 3.277 -18.578 -18.75 1 81.12 96 HIS A CA 1
ATOM 785 C C . HIS A 1 96 ? 4.215 -17.781 -17.844 1 81.12 96 HIS A C 1
ATOM 787 O O . HIS A 1 96 ? 5.172 -17.172 -18.328 1 81.12 96 HIS A O 1
ATOM 793 N N . TYR A 1 97 ? 3.908 -17.688 -16.625 1 91.5 97 TYR A N 1
ATOM 794 C CA . TYR A 1 97 ? 4.715 -17.016 -15.609 1 91.5 97 TYR A CA 1
ATOM 795 C C . TYR A 1 97 ? 5.223 -18 -14.57 1 91.5 97 TYR A C 1
ATOM 797 O O . TYR A 1 97 ? 4.531 -18.297 -13.586 1 91.5 97 TYR A O 1
ATOM 805 N N . PRO A 1 98 ? 6.379 -18.531 -14.82 1 92.19 98 PRO A N 1
ATOM 806 C CA . PRO A 1 98 ? 6.867 -19.578 -13.922 1 92.19 98 PRO A CA 1
ATOM 807 C C . PRO A 1 98 ? 7.02 -19.094 -12.484 1 92.19 98 PRO A C 1
ATOM 809 O O . PRO A 1 98 ? 7.336 -17.922 -12.25 1 92.19 98 PRO A O 1
ATOM 812 N N . VAL A 1 99 ? 6.891 -20.016 -11.555 1 94.25 99 VAL A N 1
ATOM 813 C CA . VAL A 1 99 ? 7.137 -19.734 -10.148 1 94.25 99 VAL A CA 1
ATOM 814 C C . VAL A 1 99 ? 8.641 -19.672 -9.883 1 94.25 99 VAL A C 1
ATOM 816 O O . VAL A 1 99 ? 9.367 -20.625 -10.195 1 94.25 99 VAL A O 1
ATOM 819 N N . VAL A 1 100 ? 9.086 -18.578 -9.406 1 95.06 100 VAL A N 1
ATOM 820 C CA . VAL A 1 100 ? 10.477 -18.391 -9.031 1 95.06 100 VAL A CA 1
ATOM 821 C C . VAL A 1 100 ? 10.703 -18.906 -7.605 1 95.06 100 VAL A C 1
ATOM 823 O O . VAL A 1 100 ? 11.703 -19.562 -7.328 1 95.06 100 VAL A O 1
ATOM 826 N N . CYS A 1 101 ? 9.789 -18.594 -6.711 1 95.25 101 CYS A N 1
ATOM 827 C CA . CYS A 1 101 ? 9.859 -19 -5.309 1 95.25 101 CYS A CA 1
ATOM 828 C C . CYS A 1 101 ? 8.492 -18.891 -4.645 1 95.25 101 CYS A C 1
ATOM 830 O O . CYS A 1 101 ? 7.609 -18.188 -5.137 1 95.25 101 CYS A O 1
ATOM 832 N N . THR A 1 102 ? 8.328 -19.641 -3.541 1 95.56 102 THR A N 1
ATOM 833 C CA . THR A 1 102 ? 7.105 -19.594 -2.748 1 95.56 102 THR A CA 1
ATOM 834 C C . THR A 1 102 ? 7.41 -19.234 -1.297 1 95.56 102 THR A C 1
ATOM 836 O O . THR A 1 102 ? 8.375 -19.734 -0.718 1 95.56 102 THR A O 1
ATOM 839 N N . TYR A 1 103 ? 6.613 -18.422 -0.789 1 95.81 103 TYR A N 1
ATOM 840 C CA . TYR A 1 103 ? 6.695 -18.047 0.62 1 95.81 103 TYR A CA 1
ATOM 841 C C . TYR A 1 103 ? 5.473 -18.547 1.384 1 95.81 103 TYR A C 1
ATOM 843 O O . TYR A 1 103 ? 4.375 -18.625 0.826 1 95.81 103 TYR A O 1
ATOM 851 N N . THR A 1 104 ? 5.699 -18.906 2.623 1 96.25 104 THR A N 1
ATOM 852 C CA . THR A 1 104 ? 4.637 -19.062 3.609 1 96.25 104 THR A CA 1
ATOM 853 C C . THR A 1 104 ? 4.871 -18.141 4.809 1 96.25 104 THR A C 1
ATOM 855 O O . THR A 1 104 ? 5.824 -18.328 5.566 1 96.25 104 THR A O 1
ATOM 858 N N . PHE A 1 105 ? 4.016 -17.203 4.941 1 96.56 105 PHE A N 1
ATOM 859 C CA . PHE A 1 105 ? 4.145 -16.25 6.043 1 96.56 105 PHE A CA 1
ATOM 860 C C . PHE A 1 105 ? 3.299 -16.688 7.234 1 96.56 105 PHE A C 1
ATOM 862 O O . PHE A 1 105 ? 2.148 -17.094 7.066 1 96.56 105 PHE A O 1
ATOM 869 N N . GLN A 1 106 ? 3.799 -16.484 8.406 1 93.19 106 GLN A N 1
ATOM 870 C CA . GLN A 1 106 ? 3.055 -16.844 9.609 1 93.19 106 GLN A CA 1
ATOM 871 C C . GLN A 1 106 ? 2.191 -15.688 10.094 1 93.19 106 GLN A C 1
ATOM 873 O O . GLN A 1 106 ? 1.241 -15.891 10.852 1 93.19 106 GLN A O 1
ATOM 878 N N . ASP A 1 107 ? 2.602 -14.555 9.648 1 90.88 107 ASP A N 1
ATOM 879 C CA . ASP A 1 107 ? 1.811 -13.398 10.039 1 90.88 107 ASP A CA 1
ATOM 880 C C . ASP A 1 107 ? 1.638 -12.43 8.875 1 90.88 107 ASP A C 1
ATOM 882 O O . ASP A 1 107 ? 2.439 -12.422 7.938 1 90.88 107 ASP A O 1
ATOM 886 N N . ASP A 1 108 ? 0.575 -11.586 8.984 1 94.19 108 ASP A N 1
ATOM 887 C CA . ASP A 1 108 ? 0.183 -10.648 7.938 1 94.19 108 ASP A CA 1
ATOM 888 C C . ASP A 1 108 ? 1.227 -9.547 7.766 1 94.19 108 ASP A C 1
ATOM 890 O O . ASP A 1 108 ? 1.374 -8.984 6.68 1 94.19 108 ASP A O 1
ATOM 894 N N . ASP A 1 109 ? 2 -9.32 8.781 1 94.25 109 ASP A N 1
ATOM 895 C CA . ASP A 1 109 ? 2.941 -8.211 8.758 1 94.25 109 ASP A CA 1
ATOM 896 C C . ASP A 1 109 ? 4.035 -8.438 7.715 1 94.25 109 ASP A C 1
ATOM 898 O O . ASP A 1 109 ? 4.43 -7.508 7.008 1 94.25 109 ASP A O 1
ATOM 902 N N . ASP A 1 110 ? 4.469 -9.688 7.648 1 95.75 110 ASP A N 1
ATOM 903 C CA . ASP A 1 110 ? 5.48 -10.008 6.645 1 95.75 110 ASP A CA 1
ATOM 904 C C . ASP A 1 110 ? 4.891 -9.977 5.238 1 95.75 110 ASP A C 1
ATOM 906 O O . ASP A 1 110 ? 5.488 -9.414 4.32 1 95.75 110 ASP A O 1
ATOM 910 N N . ALA A 1 111 ? 3.758 -10.508 5.078 1 97.69 111 ALA A N 1
ATOM 911 C CA . ALA A 1 111 ? 3.127 -10.617 3.768 1 97.69 111 ALA A CA 1
ATOM 912 C C . ALA A 1 111 ? 2.869 -9.242 3.16 1 97.69 111 ALA A C 1
ATOM 914 O O . ALA A 1 111 ? 3.133 -9.023 1.977 1 97.69 111 ALA A O 1
ATOM 915 N N . ILE A 1 112 ? 2.379 -8.312 3.959 1 98.62 112 ILE A N 1
ATOM 916 C CA . ILE A 1 112 ? 2.02 -6.996 3.439 1 98.62 112 ILE A CA 1
ATOM 917 C C . ILE A 1 112 ? 3.273 -6.27 2.961 1 98.62 112 ILE A C 1
ATOM 919 O O . ILE A 1 112 ? 3.238 -5.555 1.956 1 98.62 112 ILE A O 1
ATOM 923 N N . LEU A 1 113 ? 4.383 -6.441 3.654 1 98.38 113 LEU A N 1
ATOM 924 C CA . LEU A 1 113 ? 5.633 -5.805 3.25 1 98.38 113 LEU A CA 1
ATOM 925 C C . LEU A 1 113 ? 6.09 -6.324 1.892 1 98.38 113 LEU A C 1
ATOM 927 O O . LEU A 1 113 ? 6.516 -5.543 1.035 1 98.38 113 LEU A O 1
ATOM 931 N N . TYR A 1 114 ? 6 -7.582 1.678 1 98.31 114 TYR A N 1
ATOM 932 C CA . TYR A 1 114 ? 6.391 -8.172 0.402 1 98.31 114 TYR A CA 1
ATOM 933 C C . TYR A 1 114 ? 5.488 -7.684 -0.725 1 98.31 114 TYR A C 1
ATOM 935 O O . TYR A 1 114 ? 5.973 -7.285 -1.787 1 98.31 114 TYR A O 1
ATOM 943 N N . LEU A 1 115 ? 4.203 -7.613 -0.435 1 98.75 115 LEU A N 1
ATOM 944 C CA . LEU A 1 115 ? 3.256 -7.191 -1.463 1 98.75 115 LEU A CA 1
ATOM 945 C C . LEU A 1 115 ? 3.439 -5.715 -1.799 1 98.75 115 LEU A C 1
ATOM 947 O O . LEU A 1 115 ? 3.227 -5.305 -2.941 1 98.75 115 LEU A O 1
ATOM 951 N N . GLN A 1 116 ? 3.846 -4.93 -0.844 1 98.69 116 GLN A N 1
ATOM 952 C CA . GLN A 1 116 ? 4.008 -3.492 -1.036 1 98.69 116 GLN A CA 1
ATOM 953 C C . GLN A 1 116 ? 5.344 -3.172 -1.695 1 98.69 116 GLN A C 1
ATOM 955 O O . GLN A 1 116 ? 5.523 -2.088 -2.256 1 98.69 116 GLN A O 1
ATOM 960 N N . SER A 1 117 ? 6.293 -4.051 -1.617 1 98.69 117 SER A N 1
ATOM 961 C CA . SER A 1 117 ? 7.645 -3.77 -2.094 1 98.69 117 SER A CA 1
ATOM 962 C C . SER A 1 117 ? 7.703 -3.766 -3.617 1 98.69 117 SER A C 1
ATOM 964 O O . SER A 1 117 ? 7.129 -4.641 -4.27 1 98.69 117 SER A O 1
ATOM 966 N N . GLN A 1 118 ? 8.375 -2.756 -4.145 1 98.75 118 GLN A N 1
ATOM 967 C CA . GLN A 1 118 ? 8.594 -2.695 -5.586 1 98.75 118 GLN A CA 1
ATOM 968 C C . GLN A 1 118 ? 9.719 -3.643 -6.008 1 98.75 118 GLN A C 1
ATOM 970 O O . GLN A 1 118 ? 9.711 -4.16 -7.125 1 98.75 118 GLN A O 1
ATOM 975 N N . PHE A 1 119 ? 10.672 -3.85 -5.113 1 98.56 119 PHE A N 1
ATOM 976 C CA . PHE A 1 119 ? 11.797 -4.719 -5.418 1 98.56 119 PHE A CA 1
ATOM 977 C C . PHE A 1 119 ? 11.969 -5.781 -4.336 1 98.56 119 PHE A C 1
ATOM 979 O O . PHE A 1 119 ? 11.828 -5.492 -3.146 1 98.56 119 PHE A O 1
ATOM 986 N N . LEU A 1 120 ? 12.258 -6.941 -4.746 1 98.12 120 LEU A N 1
ATOM 987 C CA . LEU A 1 120 ? 12.711 -8.023 -3.885 1 98.12 120 LEU A CA 1
ATOM 988 C C . LEU A 1 120 ? 14.102 -8.508 -4.297 1 98.12 120 LEU A C 1
ATOM 990 O O . LEU A 1 120 ? 14.477 -8.406 -5.465 1 98.12 120 LEU A O 1
ATOM 994 N N . TYR A 1 121 ? 14.812 -8.984 -3.338 1 96.38 121 TYR A N 1
ATOM 995 C CA . TYR A 1 121 ? 16.094 -9.641 -3.613 1 96.38 121 TYR A CA 1
ATOM 996 C C . TYR A 1 121 ? 15.984 -11.141 -3.395 1 96.38 121 TYR A C 1
ATOM 998 O O . TYR A 1 121 ? 15.805 -11.602 -2.266 1 96.38 121 TYR A O 1
ATOM 1006 N N . LEU A 1 122 ? 16.062 -11.867 -4.496 1 94.56 122 LEU A N 1
ATOM 1007 C CA . LEU A 1 122 ? 15.906 -13.312 -4.473 1 94.56 122 LEU A CA 1
ATOM 1008 C C . LEU A 1 122 ? 17.062 -14 -5.195 1 94.56 122 LEU A C 1
ATOM 1010 O O . LEU A 1 122 ? 17.391 -13.633 -6.324 1 94.56 122 LEU A O 1
ATOM 1014 N N . TYR A 1 123 ? 17.703 -14.945 -4.559 1 91.81 123 TYR A N 1
ATOM 1015 C CA . TYR A 1 123 ? 18.75 -15.781 -5.148 1 91.81 123 TYR A CA 1
ATOM 1016 C C . TYR A 1 123 ? 19.844 -14.93 -5.766 1 91.81 123 TYR A C 1
ATOM 1018 O O . TYR A 1 123 ? 20.266 -15.18 -6.895 1 91.81 123 TYR A O 1
ATOM 1026 N N . GLY A 1 124 ? 20.156 -13.875 -5.164 1 90.5 124 GLY A N 1
ATOM 1027 C CA . GLY A 1 124 ? 21.281 -13.055 -5.555 1 90.5 124 GLY A CA 1
ATOM 1028 C C . GLY A 1 124 ? 20.953 -12.039 -6.633 1 90.5 124 GLY A C 1
ATOM 1029 O O . GLY A 1 124 ? 21.844 -11.406 -7.199 1 90.5 124 GLY A O 1
ATOM 1030 N N . ARG A 1 125 ? 19.703 -11.953 -6.867 1 94.5 125 ARG A N 1
ATOM 1031 C CA . ARG A 1 125 ? 19.266 -11.023 -7.914 1 94.5 125 ARG A CA 1
ATOM 1032 C C . ARG A 1 125 ? 18.109 -10.164 -7.441 1 94.5 125 ARG A C 1
ATOM 1034 O O . ARG A 1 125 ? 17.281 -10.609 -6.641 1 94.5 125 ARG A O 1
ATOM 1041 N N . GLU A 1 126 ? 18.094 -8.938 -7.973 1 96.5 126 GLU A N 1
ATOM 1042 C CA . GLU A 1 126 ? 16.969 -8.039 -7.707 1 96.5 126 GLU A CA 1
ATOM 1043 C C . GLU A 1 126 ? 15.836 -8.25 -8.711 1 96.5 126 GLU A C 1
ATOM 1045 O O . GLU A 1 126 ? 16.078 -8.414 -9.906 1 96.5 126 GLU A O 1
ATOM 1050 N N . TRP A 1 127 ? 14.688 -8.344 -8.234 1 98 127 TRP A N 1
ATOM 1051 C CA . TRP A 1 127 ? 13.484 -8.492 -9.039 1 98 127 TRP A CA 1
ATOM 1052 C C . TRP A 1 127 ? 12.57 -7.285 -8.883 1 98 127 TRP A C 1
ATOM 1054 O O . TRP A 1 127 ? 12.328 -6.824 -7.762 1 98 127 TRP A O 1
ATOM 1064 N N . GLU A 1 128 ? 12.086 -6.738 -9.945 1 98.44 128 GLU A N 1
ATOM 1065 C CA . GLU A 1 128 ? 11.172 -5.598 -9.922 1 98.44 128 GLU A CA 1
ATOM 1066 C C . GLU A 1 128 ? 9.727 -6.043 -10.133 1 98.44 128 GLU A C 1
ATOM 1068 O O . GLU A 1 128 ? 9.422 -6.734 -11.109 1 98.44 128 GLU A O 1
ATOM 1073 N N . LYS A 1 129 ? 8.898 -5.609 -9.281 1 98.62 129 LYS A N 1
ATOM 1074 C CA . LYS A 1 129 ? 7.484 -5.973 -9.305 1 98.62 129 LYS A CA 1
ATOM 1075 C C . LYS A 1 129 ? 6.789 -5.379 -10.523 1 98.62 129 LYS A C 1
ATOM 1077 O O . LYS A 1 129 ? 7.008 -4.211 -10.867 1 98.62 129 LYS A O 1
ATOM 1082 N N . THR A 1 130 ? 5.98 -6.141 -11.211 1 97.5 130 THR A N 1
ATOM 1083 C CA . THR A 1 130 ? 5.082 -5.629 -12.234 1 97.5 130 THR A CA 1
ATOM 1084 C C . THR A 1 130 ? 3.658 -5.508 -11.703 1 97.5 130 THR A C 1
ATOM 1086 O O . THR A 1 130 ? 2.971 -4.523 -11.977 1 97.5 130 THR A O 1
ATOM 1089 N N . SER A 1 131 ? 3.27 -6.5 -10.898 1 97.44 131 SER A N 1
ATOM 1090 C CA . SER A 1 131 ? 1.94 -6.453 -10.297 1 97.44 131 SER A CA 1
ATOM 1091 C C . SER A 1 131 ? 1.8 -7.48 -9.18 1 97.44 131 SER A C 1
ATOM 1093 O O . SER A 1 131 ? 2.697 -8.297 -8.969 1 97.44 131 SER A O 1
ATOM 1095 N N . THR A 1 132 ? 0.712 -7.402 -8.422 1 98.44 132 THR A N 1
ATOM 1096 C CA . THR A 1 132 ? 0.337 -8.352 -7.379 1 98.44 132 THR A CA 1
ATOM 1097 C C . THR A 1 132 ? -1.101 -8.828 -7.57 1 98.44 132 THR A C 1
ATOM 1099 O O . THR A 1 132 ? -1.921 -8.117 -8.156 1 98.44 132 THR A O 1
ATOM 1102 N N . GLU A 1 133 ? -1.342 -10.039 -7.059 1 98.06 133 GLU A N 1
ATOM 1103 C CA . GLU A 1 133 ? -2.645 -10.672 -7.254 1 98.06 133 GLU A CA 1
ATOM 1104 C C . GLU A 1 133 ? -3.055 -11.477 -6.027 1 98.06 133 GLU A C 1
ATOM 1106 O O . GLU A 1 133 ? -2.217 -12.133 -5.398 1 98.06 133 GLU A O 1
ATOM 1111 N N . ILE A 1 134 ? -4.309 -11.375 -5.633 1 98.06 134 ILE A N 1
ATOM 1112 C CA . ILE A 1 134 ? -4.887 -12.391 -4.762 1 98.06 134 ILE A CA 1
ATOM 1113 C C . ILE A 1 134 ? -5.699 -13.383 -5.598 1 98.06 134 ILE A C 1
ATOM 1115 O O . ILE A 1 134 ? -6.695 -13.008 -6.219 1 98.06 134 ILE A O 1
ATOM 1119 N N . ASP A 1 135 ? -5.277 -14.586 -5.668 1 96.44 135 ASP A N 1
ATOM 1120 C CA . ASP A 1 135 ? -5.98 -15.695 -6.309 1 96.44 135 ASP A CA 1
ATOM 1121 C C . ASP A 1 135 ? -6.781 -16.5 -5.289 1 96.44 135 ASP A C 1
ATOM 1123 O O . ASP A 1 135 ? -6.258 -17.438 -4.684 1 96.44 135 ASP A O 1
ATOM 1127 N N . GLU A 1 136 ? -7.988 -16.188 -5.125 1 95.75 136 GLU A N 1
ATOM 1128 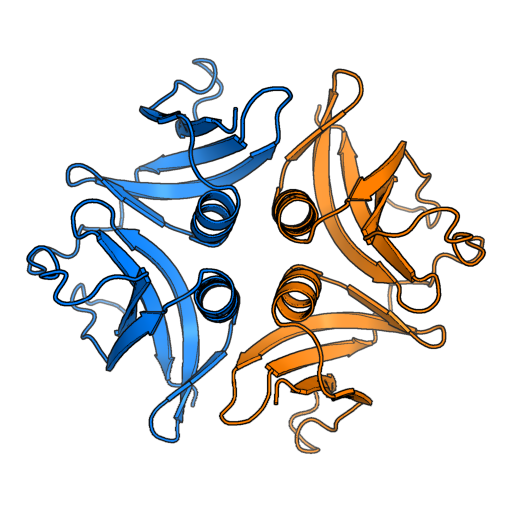C CA . GLU A 1 136 ? -8.805 -16.844 -4.113 1 95.75 136 GLU A CA 1
ATOM 1129 C C . GLU A 1 136 ? -9.148 -18.281 -4.527 1 95.75 136 GLU A C 1
ATOM 1131 O O . GLU A 1 136 ? -9.305 -19.156 -3.674 1 95.75 136 GLU A O 1
ATOM 1136 N N . ASP A 1 137 ? -9.25 -18.469 -5.824 1 94.5 137 ASP A N 1
ATOM 1137 C CA . ASP A 1 137 ? -9.531 -19.812 -6.289 1 94.5 137 ASP A CA 1
ATOM 1138 C C . ASP A 1 137 ? -8.445 -20.797 -5.844 1 94.5 137 ASP A C 1
ATOM 1140 O O . ASP A 1 137 ? -8.727 -21.953 -5.543 1 94.5 137 ASP A O 1
ATOM 1144 N N . ARG A 1 138 ? -7.199 -20.344 -5.75 1 94.56 138 ARG A N 1
ATOM 1145 C CA . ARG A 1 138 ? -6.066 -21.188 -5.391 1 94.56 138 ARG A CA 1
ATOM 1146 C C . ARG A 1 138 ? -5.633 -20.938 -3.951 1 94.56 138 ARG A C 1
ATOM 1148 O O . ARG A 1 138 ? -4.828 -21.703 -3.402 1 94.56 138 ARG A O 1
ATOM 1155 N N . GLY A 1 139 ? -6.09 -19.859 -3.342 1 94 139 GLY A N 1
ATOM 1156 C CA . GLY A 1 139 ? -5.734 -19.547 -1.968 1 94 139 GLY A CA 1
ATOM 1157 C C . GLY A 1 139 ? -4.309 -19.047 -1.82 1 94 139 GLY A C 1
ATOM 1158 O O . GLY A 1 139 ? -3.615 -19.406 -0.867 1 94 139 GLY A O 1
ATOM 1159 N N . VAL A 1 140 ? -3.848 -18.25 -2.773 1 96.31 140 VAL A N 1
ATOM 1160 C CA . VAL A 1 140 ? -2.465 -17.781 -2.756 1 96.31 140 VAL A CA 1
ATOM 1161 C C . VAL A 1 140 ? -2.4 -16.328 -3.234 1 96.31 140 VAL A C 1
ATOM 1163 O O . VAL A 1 140 ? -3.227 -15.898 -4.043 1 96.31 140 VAL A O 1
ATOM 1166 N N . TYR A 1 141 ? -1.498 -15.586 -2.719 1 97.56 141 TYR A N 1
ATOM 1167 C CA . TYR A 1 141 ? -1.09 -14.328 -3.32 1 97.56 141 TYR A CA 1
ATOM 1168 C C . TYR A 1 141 ? -0.009 -14.547 -4.371 1 97.56 141 TYR A C 1
ATOM 1170 O O . TYR A 1 141 ? 0.754 -15.508 -4.297 1 97.56 141 TYR A O 1
ATOM 1178 N N . VAL A 1 142 ? 0.023 -13.641 -5.305 1 97.38 142 VAL A N 1
ATOM 1179 C CA . VAL A 1 142 ? 1.04 -13.742 -6.344 1 97.38 142 VAL A CA 1
ATOM 1180 C C . VAL A 1 142 ? 1.747 -12.406 -6.52 1 97.38 142 VAL A C 1
ATOM 1182 O O . VAL A 1 142 ? 1.099 -11.359 -6.578 1 97.38 142 VAL A O 1
ATOM 1185 N N . TYR A 1 143 ? 3.008 -12.445 -6.516 1 98.19 143 TYR A N 1
ATOM 1186 C CA . TYR A 1 143 ? 3.912 -11.344 -6.82 1 98.19 143 TYR A CA 1
ATOM 1187 C C . TYR A 1 143 ? 4.594 -11.555 -8.164 1 98.19 143 TYR A C 1
ATOM 1189 O O . TYR A 1 143 ? 5.473 -12.406 -8.297 1 98.19 143 TYR A O 1
ATOM 1197 N N . TYR A 1 144 ? 4.133 -10.766 -9.164 1 97.12 144 TYR A N 1
ATOM 1198 C CA . TYR A 1 144 ? 4.758 -10.852 -10.477 1 97.12 144 TYR A CA 1
ATOM 1199 C C . TYR A 1 144 ? 5.941 -9.898 -10.586 1 97.12 144 TYR A C 1
ATOM 1201 O O . TYR A 1 144 ? 5.828 -8.719 -10.234 1 97.12 144 TYR A O 1
ATOM 1209 N N . ALA A 1 145 ? 6.984 -10.414 -11.141 1 97.88 145 ALA A N 1
ATOM 1210 C CA . ALA A 1 145 ? 8.18 -9.578 -11.195 1 97.88 145 ALA A CA 1
ATOM 1211 C C . ALA A 1 145 ? 9.086 -9.992 -12.352 1 97.88 145 ALA A C 1
ATOM 1213 O O . ALA A 1 145 ? 8.883 -11.047 -12.961 1 97.88 145 ALA A O 1
ATOM 1214 N N . GLN A 1 146 ? 9.93 -9.102 -12.703 1 97.06 146 GLN A N 1
ATOM 1215 C CA . GLN A 1 146 ? 10.984 -9.352 -13.672 1 97.06 146 GLN A CA 1
ATOM 1216 C C . GLN A 1 146 ? 12.359 -9.039 -13.086 1 97.06 146 GLN A C 1
ATOM 1218 O O . GLN A 1 146 ? 12.508 -8.086 -12.312 1 97.06 146 GLN A O 1
ATOM 1223 N N . PRO A 1 147 ? 13.367 -9.828 -13.422 1 95.62 147 PRO A N 1
ATOM 1224 C CA . PRO A 1 147 ? 14.711 -9.484 -12.945 1 95.62 147 PRO A CA 1
ATOM 1225 C C . PRO A 1 147 ? 15.188 -8.125 -13.453 1 95.62 147 PRO A C 1
ATOM 1227 O O . PRO A 1 147 ? 14.906 -7.758 -14.594 1 95.62 147 PRO A O 1
ATOM 1230 N N . THR A 1 148 ? 15.844 -7.465 -12.523 1 94.75 148 THR A N 1
ATOM 1231 C CA . THR A 1 148 ? 16.406 -6.184 -12.945 1 94.75 148 THR A CA 1
ATOM 1232 C C . THR A 1 148 ? 17.656 -6.395 -13.797 1 94.75 148 THR A C 1
ATOM 1234 O O . THR A 1 148 ? 18.281 -7.449 -13.734 1 94.75 148 THR A O 1
ATOM 1237 N N . ALA A 1 149 ? 18.062 -5.473 -14.695 1 82.38 149 ALA A N 1
ATOM 1238 C CA . ALA A 1 149 ? 19.203 -5.582 -15.609 1 82.38 149 ALA A CA 1
ATOM 1239 C C . ALA A 1 149 ? 20.516 -5.609 -14.844 1 82.38 149 ALA A C 1
ATOM 1241 O O . ALA A 1 149 ? 20.625 -5.031 -13.758 1 82.38 149 ALA A O 1
ATOM 1242 N N . MET B 1 1 ? 16.516 -8.812 13.336 1 63.34 1 MET B N 1
ATOM 1243 C CA . MET B 1 1 ? 16.266 -7.41 13.656 1 63.34 1 MET B CA 1
ATOM 1244 C C . MET B 1 1 ? 15.766 -6.645 12.438 1 63.34 1 MET B C 1
ATOM 1246 O O . MET B 1 1 ? 16.359 -6.746 11.352 1 63.34 1 MET B O 1
ATOM 1250 N N . ASN B 1 2 ? 14.648 -6.008 12.625 1 89 2 ASN B N 1
ATOM 1251 C CA . ASN B 1 2 ? 14.141 -5.312 11.445 1 89 2 ASN B CA 1
ATOM 1252 C C . ASN B 1 2 ? 14.758 -3.924 11.305 1 89 2 ASN B C 1
ATOM 1254 O O . ASN B 1 2 ? 14.789 -3.156 12.266 1 89 2 ASN B O 1
ATOM 1258 N N . ARG B 1 3 ? 15.477 -3.715 10.328 1 97.19 3 ARG B N 1
ATOM 1259 C CA . ARG B 1 3 ? 16.094 -2.434 9.992 1 97.19 3 ARG B CA 1
ATOM 1260 C C . ARG B 1 3 ? 15.43 -1.814 8.766 1 97.19 3 ARG B C 1
ATOM 1262 O O . ARG B 1 3 ? 15.125 -2.516 7.801 1 97.19 3 ARG B O 1
ATOM 1269 N N . LEU B 1 4 ? 15.188 -0.49 8.883 1 98.75 4 LEU B N 1
ATOM 1270 C CA . LEU B 1 4 ? 14.719 0.288 7.742 1 98.75 4 LEU B CA 1
ATOM 1271 C C . LEU B 1 4 ? 15.734 1.356 7.359 1 98.75 4 LEU B C 1
ATOM 1273 O O . LEU B 1 4 ? 16.281 2.039 8.227 1 98.75 4 LEU B O 1
ATOM 1277 N N . GLU B 1 5 ? 15.977 1.467 6.094 1 98.81 5 GLU B N 1
ATOM 1278 C CA . GLU B 1 5 ? 16.844 2.521 5.578 1 98.81 5 GLU B CA 1
ATOM 1279 C C . GLU B 1 5 ? 16.109 3.385 4.555 1 98.81 5 GLU B C 1
ATOM 1281 O O . GLU B 1 5 ? 15.383 2.867 3.707 1 98.81 5 GLU B O 1
ATOM 1286 N N . TYR B 1 6 ? 16.266 4.684 4.699 1 98.88 6 TYR B N 1
ATOM 1287 C CA . TYR B 1 6 ? 16 5.609 3.604 1 98.88 6 TYR B CA 1
ATOM 1288 C C . TYR B 1 6 ? 17.266 5.895 2.807 1 98.88 6 TYR B C 1
ATOM 1290 O O . TYR B 1 6 ? 18.25 6.398 3.355 1 98.88 6 TYR B O 1
ATOM 1298 N N . ARG B 1 7 ? 17.219 5.609 1.535 1 98.81 7 ARG B N 1
ATOM 1299 C CA . ARG B 1 7 ? 18.391 5.793 0.677 1 98.81 7 ARG B CA 1
ATOM 1300 C C . ARG B 1 7 ? 18.094 6.812 -0.422 1 98.81 7 ARG B C 1
ATOM 1302 O O . ARG B 1 7 ? 17 6.84 -0.979 1 98.81 7 ARG B O 1
ATOM 1309 N N . ARG B 1 8 ? 19.094 7.566 -0.74 1 98.62 8 ARG B N 1
ATOM 1310 C CA . ARG B 1 8 ? 18.984 8.508 -1.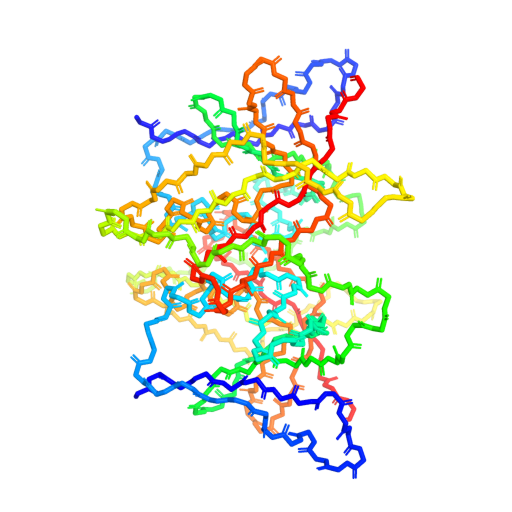847 1 98.62 8 ARG B CA 1
ATOM 1311 C C . ARG B 1 8 ? 18.969 7.785 -3.188 1 98.62 8 ARG B C 1
ATOM 1313 O O . ARG B 1 8 ? 19.766 6.867 -3.408 1 98.62 8 ARG B O 1
ATOM 1320 N N . LEU B 1 9 ? 18.094 8.211 -4.031 1 97.94 9 LEU B N 1
ATOM 1321 C CA . LEU B 1 9 ? 18.094 7.691 -5.395 1 97.94 9 LEU B CA 1
ATOM 1322 C C . LEU B 1 9 ? 19.297 8.227 -6.168 1 97.94 9 LEU B C 1
ATOM 1324 O O . LEU B 1 9 ? 19.172 9.164 -6.949 1 97.94 9 LEU B O 1
ATOM 1328 N N . ASP B 1 10 ? 20.391 7.617 -5.98 1 97.56 10 ASP B N 1
ATOM 1329 C CA . ASP B 1 10 ? 21.656 8.008 -6.586 1 97.56 10 ASP B CA 1
ATOM 1330 C C . ASP B 1 10 ? 22.5 6.777 -6.93 1 97.56 10 ASP B C 1
ATOM 1332 O O . ASP B 1 10 ? 23.391 6.398 -6.172 1 97.56 10 ASP B O 1
ATOM 1336 N N . GLU B 1 11 ? 22.156 6.277 -8.031 1 94.12 11 GLU B N 1
ATOM 1337 C CA . GLU B 1 11 ? 22.828 5.055 -8.453 1 94.12 11 GLU B CA 1
ATOM 1338 C C . GLU B 1 11 ? 24.344 5.277 -8.609 1 94.12 11 GLU B C 1
ATOM 1340 O O . GLU B 1 11 ? 25.141 4.414 -8.25 1 94.12 11 GLU B O 1
ATOM 1345 N N . GLY B 1 12 ? 24.672 6.359 -9.188 1 96.31 12 GLY B N 1
ATOM 1346 C CA . GLY B 1 12 ? 26.078 6.676 -9.43 1 96.31 12 GLY B CA 1
ATOM 1347 C C . GLY B 1 12 ? 26.922 6.613 -8.172 1 96.31 12 GLY B C 1
ATOM 1348 O O . GLY B 1 12 ? 28.109 6.285 -8.242 1 96.31 12 GLY B O 1
ATOM 1349 N N . ASN B 1 13 ? 26.328 6.871 -7.043 1 97.62 13 ASN B N 1
ATOM 1350 C CA . ASN B 1 13 ? 27.062 6.863 -5.781 1 97.62 13 ASN B CA 1
ATOM 1351 C C . ASN B 1 13 ? 26.625 5.707 -4.887 1 97.62 13 ASN B C 1
ATOM 1353 O O . ASN B 1 13 ? 26.812 5.754 -3.668 1 97.62 13 ASN B O 1
ATOM 1357 N N . GLY B 1 14 ? 25.922 4.738 -5.398 1 96.31 14 GLY B N 1
ATOM 1358 C CA . GLY B 1 14 ? 25.594 3.506 -4.699 1 96.31 14 GLY B CA 1
ATOM 1359 C C . GLY B 1 14 ? 24.438 3.662 -3.732 1 96.31 14 GLY B C 1
ATOM 1360 O O . GLY B 1 14 ? 24.438 3.059 -2.656 1 96.31 14 GLY B O 1
ATOM 1361 N N . PHE B 1 15 ? 23.578 4.609 -4.008 1 97.81 15 PHE B N 1
ATOM 1362 C CA . PHE B 1 15 ? 22.375 4.809 -3.201 1 97.81 15 PHE B CA 1
ATOM 1363 C C . PHE B 1 15 ? 22.734 5.035 -1.738 1 97.81 15 PHE B C 1
ATOM 1365 O O . PHE B 1 15 ? 22.406 4.215 -0.877 1 97.81 15 PHE B O 1
ATOM 1372 N N . PRO B 1 16 ? 23.312 6.113 -1.414 1 98.56 16 PRO B N 1
ATOM 1373 C CA . PRO B 1 16 ? 23.766 6.348 -0.041 1 98.56 16 PRO B CA 1
ATOM 1374 C C . PRO B 1 16 ? 22.609 6.379 0.963 1 98.56 16 PRO B C 1
ATOM 1376 O O . PRO B 1 16 ? 21.531 6.898 0.657 1 98.56 16 PRO B O 1
ATOM 1379 N N . VAL B 1 17 ? 22.859 5.883 2.186 1 98.5 17 VAL B N 1
ATOM 1380 C CA . VAL B 1 17 ? 21.875 5.895 3.273 1 98.5 17 VAL B CA 1
ATOM 1381 C C . VAL B 1 17 ? 21.766 7.305 3.846 1 98.5 17 VAL B C 1
ATOM 1383 O O . VAL B 1 17 ? 22.766 7.895 4.266 1 98.5 17 VAL B O 1
ATOM 1386 N N . LEU B 1 18 ? 20.547 7.824 3.857 1 98.69 18 LEU B N 1
ATOM 1387 C CA . LEU B 1 18 ? 20.281 9.125 4.457 1 98.69 18 LEU B CA 1
ATOM 1388 C C . LEU B 1 18 ? 19.875 8.977 5.922 1 98.69 18 LEU B C 1
ATOM 1390 O O . LEU B 1 18 ? 20.344 9.734 6.777 1 98.69 18 LEU B O 1
ATOM 1394 N N . TYR B 1 19 ? 18.984 8.062 6.223 1 98.69 19 TYR B N 1
ATOM 1395 C CA . TYR B 1 19 ? 18.484 7.75 7.555 1 98.69 19 TYR B CA 1
ATOM 1396 C C . TYR B 1 19 ? 18.312 6.246 7.742 1 98.69 19 TYR B C 1
ATOM 1398 O O . TYR B 1 19 ? 18.109 5.516 6.77 1 98.69 19 TYR B O 1
ATOM 1406 N N . TYR B 1 20 ? 18.406 5.805 8.992 1 98.38 20 TYR B N 1
ATOM 1407 C CA . TYR B 1 20 ? 18.125 4.406 9.289 1 98.38 20 TYR B CA 1
ATOM 1408 C C . TYR B 1 20 ? 17.438 4.266 10.641 1 98.38 20 TYR B C 1
ATOM 1410 O O . TYR B 1 20 ? 17.547 5.145 11.492 1 98.38 20 TYR B O 1
ATOM 1418 N N . TYR B 1 21 ? 16.734 3.215 10.844 1 98.31 21 TYR B N 1
ATOM 1419 C CA . TYR B 1 21 ? 15.984 2.859 12.047 1 98.31 21 TYR B CA 1
ATOM 1420 C C . TYR B 1 21 ? 16.203 1.398 12.414 1 98.31 21 TYR B C 1
ATOM 1422 O O . TYR B 1 21 ? 15.727 0.497 11.727 1 98.31 21 TYR B O 1
ATOM 1430 N N . ASP B 1 22 ? 16.797 1.213 13.562 1 96.88 22 ASP B N 1
ATOM 1431 C CA . ASP B 1 22 ? 16.969 -0.139 14.078 1 96.88 22 ASP B CA 1
ATOM 1432 C C . ASP B 1 22 ? 15.797 -0.557 14.953 1 96.88 22 ASP B C 1
ATOM 1434 O O . ASP B 1 22 ? 15.195 0.277 15.641 1 96.88 22 ASP B O 1
ATOM 1438 N N . PHE B 1 23 ? 15.461 -1.799 14.914 1 94.88 23 PHE B N 1
ATOM 1439 C CA . PHE B 1 23 ? 14.422 -2.398 15.742 1 94.88 23 PHE B CA 1
ATOM 1440 C C . PHE B 1 23 ? 13.07 -1.755 15.469 1 94.88 23 PHE B C 1
ATOM 1442 O O . PHE B 1 23 ? 12.266 -1.557 16.375 1 94.88 23 PHE B O 1
ATOM 1449 N N . ILE B 1 24 ? 12.914 -1.372 14.234 1 96.06 24 ILE B N 1
ATOM 1450 C CA . ILE B 1 24 ? 11.641 -0.788 13.844 1 96.06 24 ILE B CA 1
ATOM 1451 C C . ILE B 1 24 ? 10.594 -1.891 13.68 1 96.06 24 ILE B C 1
ATOM 1453 O O . ILE B 1 24 ? 10.898 -2.967 13.156 1 96.06 24 ILE B O 1
ATOM 1457 N N . ASP B 1 25 ? 9.414 -1.655 14.172 1 95 25 ASP B N 1
ATOM 1458 C CA . ASP B 1 25 ? 8.305 -2.586 14.008 1 95 25 ASP B CA 1
ATOM 1459 C C . ASP B 1 25 ? 7.914 -2.734 12.539 1 95 25 ASP B C 1
ATOM 1461 O O . ASP B 1 25 ? 7.82 -1.74 11.812 1 95 25 ASP B O 1
ATOM 1465 N N . LYS B 1 26 ? 7.629 -3.939 12.094 1 95.88 26 LYS B N 1
ATOM 1466 C CA . LYS B 1 26 ? 7.25 -4.211 10.711 1 95.88 26 LYS B CA 1
ATOM 1467 C C . LYS B 1 26 ? 5.996 -3.438 10.32 1 95.88 26 LYS B C 1
ATOM 1469 O O . LYS B 1 26 ? 5.867 -2.984 9.18 1 95.88 26 LYS B O 1
ATOM 1474 N N . ASP B 1 27 ? 5.102 -3.316 11.297 1 96.06 27 ASP B N 1
ATOM 1475 C CA . ASP B 1 27 ? 3.883 -2.557 11.031 1 96.06 27 ASP B CA 1
ATOM 1476 C C . ASP B 1 27 ? 4.207 -1.105 10.68 1 96.06 27 ASP B C 1
ATOM 1478 O O . ASP B 1 27 ? 3.582 -0.52 9.797 1 96.06 27 ASP B O 1
ATOM 1482 N N . GLU B 1 28 ? 5.137 -0.591 11.359 1 97 28 GLU B N 1
ATOM 1483 C CA . GLU B 1 28 ? 5.551 0.777 11.07 1 97 28 GLU B CA 1
ATOM 1484 C C . GLU B 1 28 ? 6.215 0.87 9.695 1 97 28 GLU B C 1
ATOM 1486 O O . GLU B 1 28 ? 6 1.834 8.961 1 97 28 GLU B O 1
ATOM 1491 N N . VAL B 1 29 ? 7.02 -0.127 9.352 1 98.38 29 VAL B N 1
ATOM 1492 C CA . VAL B 1 29 ? 7.637 -0.16 8.031 1 98.38 29 VAL B CA 1
ATOM 1493 C C . VAL B 1 29 ? 6.555 -0.164 6.953 1 98.38 29 VAL B C 1
ATOM 1495 O O . VAL B 1 29 ? 6.648 0.57 5.965 1 98.38 29 VAL B O 1
ATOM 1498 N N . ALA B 1 30 ? 5.504 -0.937 7.199 1 98.56 30 ALA B N 1
ATOM 1499 C CA . ALA B 1 30 ? 4.414 -1.021 6.234 1 98.56 30 ALA B CA 1
ATOM 1500 C C . ALA B 1 30 ? 3.721 0.33 6.07 1 98.56 30 ALA B C 1
ATOM 1502 O O . ALA B 1 30 ? 3.344 0.711 4.961 1 98.56 30 ALA B O 1
ATOM 1503 N N . LEU B 1 31 ? 3.504 1.038 7.16 1 98.69 31 LEU B N 1
ATOM 1504 C CA . LEU B 1 31 ? 2.918 2.371 7.09 1 98.69 31 LEU B CA 1
ATOM 1505 C C . LEU B 1 31 ? 3.785 3.303 6.246 1 98.69 31 LEU B C 1
ATOM 1507 O O . LEU B 1 31 ? 3.271 4.043 5.406 1 98.69 31 LEU B O 1
ATOM 1511 N N . ARG B 1 32 ? 5.047 3.238 6.441 1 98.75 32 ARG B N 1
ATOM 1512 C CA . ARG B 1 32 ? 5.98 4.098 5.723 1 98.75 32 ARG B CA 1
ATOM 1513 C C . ARG B 1 32 ? 6.059 3.711 4.25 1 98.75 32 ARG B C 1
ATOM 1515 O O . ARG B 1 32 ? 6.184 4.574 3.379 1 98.75 32 ARG B O 1
ATOM 1522 N N . PHE B 1 33 ? 5.973 2.348 3.941 1 98.88 33 PHE B N 1
ATOM 1523 C CA . PHE B 1 33 ? 5.914 1.876 2.562 1 98.88 33 PHE B CA 1
ATOM 1524 C C . PHE B 1 33 ? 4.699 2.451 1.845 1 98.88 33 PHE B C 1
ATOM 1526 O O . PHE B 1 33 ? 4.723 2.639 0.626 1 98.88 33 PHE B O 1
ATOM 1533 N N . ALA B 1 34 ? 3.678 2.793 2.578 1 98.75 34 ALA B N 1
ATOM 1534 C CA . ALA B 1 34 ? 2.424 3.254 1.986 1 98.75 34 ALA B CA 1
ATOM 1535 C C . ALA B 1 34 ? 2.447 4.762 1.761 1 98.75 34 ALA B C 1
ATOM 1537 O O . ALA B 1 34 ? 1.493 5.332 1.225 1 98.75 34 ALA B O 1
ATOM 1538 N N . CYS B 1 35 ? 3.502 5.43 2.16 1 98.75 35 CYS B N 1
ATOM 1539 C CA . CYS B 1 35 ? 3.58 6.883 2.043 1 98.75 35 CYS B CA 1
ATOM 1540 C C . CYS B 1 35 ? 4.348 7.285 0.788 1 98.75 35 CYS B C 1
ATOM 1542 O O . CYS B 1 35 ? 5.352 6.664 0.441 1 98.75 35 CYS B O 1
ATOM 1544 N N . ASP B 1 36 ? 3.955 8.398 0.192 1 98.44 36 ASP B N 1
ATOM 1545 C CA . ASP B 1 36 ? 4.59 8.93 -1.009 1 98.44 36 ASP B CA 1
ATOM 1546 C C . ASP B 1 36 ? 5.727 9.883 -0.65 1 98.44 36 ASP B C 1
ATOM 1548 O O . ASP B 1 36 ? 6.676 10.047 -1.421 1 98.44 36 ASP B O 1
ATOM 1552 N N . TYR B 1 37 ? 5.559 10.492 0.504 1 98.25 37 TYR B N 1
ATOM 1553 C CA . TYR B 1 37 ? 6.527 11.508 0.901 1 98.25 37 TYR B CA 1
ATOM 1554 C C . TYR B 1 37 ? 7.016 11.266 2.326 1 98.25 37 TYR B C 1
ATOM 1556 O O . TYR B 1 37 ? 6.312 10.656 3.133 1 98.25 37 TYR B O 1
ATOM 1564 N N . PHE B 1 38 ? 8.18 11.727 2.604 1 98.25 38 PHE B N 1
ATOM 1565 C CA . PHE B 1 38 ? 8.875 11.625 3.881 1 98.25 38 PHE B CA 1
ATOM 1566 C C . PHE B 1 38 ? 9.453 12.977 4.281 1 98.25 38 PHE B C 1
ATOM 1568 O O . PHE B 1 38 ? 10.242 13.57 3.537 1 98.25 38 PHE B O 1
ATOM 1575 N N . VAL B 1 39 ? 9.047 13.484 5.406 1 97 39 VAL B N 1
ATOM 1576 C CA . VAL B 1 39 ? 9.539 14.766 5.895 1 97 39 VAL B CA 1
ATOM 1577 C C . VAL B 1 39 ? 10.438 14.547 7.105 1 97 39 VAL B C 1
ATOM 1579 O O . VAL B 1 39 ? 10.016 13.961 8.109 1 97 39 VAL B O 1
ATOM 1582 N N . LYS B 1 40 ? 11.547 15.062 7.035 1 96.25 40 LYS B N 1
ATOM 1583 C CA . LYS B 1 40 ? 12.492 14.977 8.148 1 96.25 40 LYS B CA 1
ATOM 1584 C C . LYS B 1 40 ? 13.539 16.078 8.062 1 96.25 40 LYS B C 1
ATOM 1586 O O . LYS B 1 40 ? 14.047 16.391 6.98 1 96.25 40 LYS B O 1
ATOM 1591 N N . ASP B 1 41 ? 13.805 16.688 9.164 1 94.25 41 ASP B N 1
ATOM 1592 C CA . ASP B 1 41 ? 14.836 17.719 9.312 1 94.25 41 ASP B CA 1
ATOM 1593 C C . ASP B 1 41 ? 14.609 18.875 8.344 1 94.25 41 ASP B C 1
ATOM 1595 O O . ASP B 1 41 ? 15.555 19.344 7.707 1 94.25 41 ASP B O 1
ATOM 1599 N N . GLY B 1 42 ? 13.398 19.156 8.141 1 92.31 42 GLY B N 1
ATOM 1600 C CA . GLY B 1 42 ? 13.023 20.312 7.348 1 92.31 42 GLY B CA 1
ATOM 1601 C C . GLY B 1 42 ? 13.047 20.062 5.855 1 92.31 42 GLY B C 1
ATOM 1602 O O . GLY B 1 42 ? 12.82 20.969 5.059 1 92.31 42 GLY B O 1
ATOM 1603 N N . LEU B 1 43 ? 13.273 18.812 5.434 1 94.5 43 LEU B N 1
ATOM 1604 C CA . LEU B 1 43 ? 13.305 18.453 4.023 1 94.5 43 LEU B CA 1
ATOM 1605 C C . LEU B 1 43 ? 12.141 17.531 3.67 1 94.5 43 LEU B C 1
ATOM 1607 O O . LEU B 1 43 ? 11.695 16.75 4.508 1 94.5 43 LEU B O 1
ATOM 1611 N N . VAL B 1 44 ? 11.609 17.688 2.516 1 96.44 44 VAL B N 1
ATOM 1612 C CA . VAL B 1 44 ? 10.602 16.797 1.977 1 96.44 44 VAL B CA 1
ATOM 1613 C C . VAL B 1 44 ? 11.219 15.891 0.919 1 96.44 44 VAL B C 1
ATOM 1615 O O . VAL B 1 44 ? 11.836 16.375 -0.035 1 96.44 44 VAL B O 1
ATOM 1618 N N . TYR B 1 45 ? 11.07 14.656 1.104 1 98.12 45 TYR B N 1
ATOM 1619 C CA . TYR B 1 45 ? 11.539 13.648 0.151 1 98.12 45 TYR B CA 1
ATOM 1620 C C . TYR B 1 45 ? 10.359 12.961 -0.529 1 98.12 45 TYR B C 1
ATOM 1622 O O . TYR B 1 45 ? 9.336 12.695 0.105 1 98.12 45 TYR B O 1
ATOM 1630 N N . GLU B 1 46 ? 10.508 12.688 -1.766 1 98.5 46 GLU B N 1
ATOM 1631 C CA . GLU B 1 46 ? 9.562 11.852 -2.502 1 98.5 46 GLU B CA 1
ATOM 1632 C C . GLU B 1 46 ? 10.055 10.414 -2.602 1 98.5 46 GLU B C 1
ATOM 1634 O O . GLU B 1 46 ? 11.211 10.172 -2.959 1 98.5 46 GLU B O 1
ATOM 1639 N N . LYS B 1 47 ? 9.219 9.484 -2.217 1 98.81 47 LYS B N 1
ATOM 1640 C CA . LYS B 1 47 ? 9.547 8.07 -2.379 1 98.81 47 LYS B CA 1
ATOM 1641 C C . LYS B 1 47 ? 9.555 7.676 -3.852 1 98.81 47 LYS B C 1
ATOM 1643 O O . LYS B 1 47 ? 8.602 7.961 -4.582 1 98.81 47 LYS B O 1
ATOM 1648 N N . THR B 1 48 ? 10.609 7.023 -4.309 1 98.62 48 THR B N 1
ATOM 1649 C CA . THR B 1 48 ? 10.664 6.52 -5.676 1 98.62 48 THR B CA 1
ATOM 1650 C C . THR B 1 48 ? 10.344 5.027 -5.715 1 98.62 48 THR B C 1
ATOM 1652 O O . THR B 1 48 ? 9.742 4.543 -6.672 1 98.62 48 THR B O 1
ATOM 1655 N N . SER B 1 49 ? 10.758 4.352 -4.719 1 98.5 49 SER B N 1
ATOM 1656 C CA . SER B 1 49 ? 10.477 2.922 -4.629 1 98.5 49 SER B CA 1
ATOM 1657 C C . SER B 1 49 ? 10.758 2.389 -3.229 1 98.5 49 SER B C 1
ATOM 1659 O O . SER B 1 49 ? 11.297 3.107 -2.381 1 98.5 49 SER B O 1
ATOM 1661 N N . CYS B 1 50 ? 10.336 1.214 -2.924 1 98.38 50 CYS B N 1
ATOM 1662 C CA . CYS B 1 50 ? 10.656 0.475 -1.709 1 98.38 50 CYS B CA 1
ATOM 1663 C C . CYS B 1 50 ? 11.117 -0.941 -2.037 1 98.38 50 CYS B C 1
ATOM 1665 O O . CYS B 1 50 ? 10.773 -1.479 -3.094 1 98.38 50 CYS B O 1
ATOM 1667 N N . ALA B 1 51 ? 11.914 -1.498 -1.139 1 98.31 51 ALA B N 1
ATOM 1668 C CA . ALA B 1 51 ? 12.531 -2.793 -1.414 1 98.31 51 ALA B CA 1
ATOM 1669 C C . ALA B 1 51 ? 12.711 -3.6 -0.131 1 98.31 51 ALA B C 1
ATOM 1671 O O . ALA B 1 51 ? 12.727 -3.037 0.966 1 98.31 51 ALA B O 1
ATOM 1672 N N . ILE B 1 52 ? 12.75 -4.863 -0.284 1 97.88 52 ILE B N 1
ATOM 1673 C CA . ILE B 1 52 ? 13.211 -5.785 0.752 1 97.88 52 ILE B CA 1
ATOM 1674 C C . ILE B 1 52 ? 14.531 -6.418 0.332 1 97.88 52 ILE B C 1
ATOM 1676 O O . ILE B 1 52 ? 14.602 -7.094 -0.697 1 97.88 52 ILE B O 1
ATOM 1680 N N . GLU B 1 53 ? 15.469 -6.121 1.057 1 95.44 53 GLU B N 1
ATOM 1681 C CA . GLU B 1 53 ? 16.766 -6.758 0.87 1 95.44 53 GLU B CA 1
ATOM 1682 C C . GLU B 1 53 ? 17.016 -7.84 1.919 1 95.44 53 GLU B C 1
ATOM 1684 O O . GLU B 1 53 ? 16.109 -8.164 2.697 1 95.44 53 GLU B O 1
ATOM 1689 N N . THR B 1 54 ? 18.094 -8.461 1.907 1 89.38 54 THR B N 1
ATOM 1690 C CA . THR B 1 54 ? 18.406 -9.602 2.764 1 89.38 54 THR B CA 1
ATOM 1691 C C . THR B 1 54 ? 18.344 -9.211 4.234 1 89.38 54 THR B C 1
ATOM 1693 O O . THR B 1 54 ? 17.828 -9.961 5.066 1 89.38 54 THR B O 1
ATOM 1696 N N . SER B 1 55 ? 18.734 -7.965 4.594 1 89.81 55 SER B N 1
ATOM 1697 C CA . SER B 1 55 ? 18.891 -7.656 6.008 1 89.81 55 SER B CA 1
ATOM 1698 C C . SER B 1 55 ? 18.125 -6.391 6.387 1 89.81 55 SER B C 1
ATOM 1700 O O . SER B 1 55 ? 18.203 -5.934 7.531 1 89.81 55 SER B O 1
ATOM 1702 N N . CYS B 1 56 ? 17.484 -5.879 5.445 1 95.88 56 CYS B N 1
ATOM 1703 C CA . CYS B 1 56 ? 16.812 -4.641 5.809 1 95.88 56 CYS B CA 1
ATOM 1704 C C . CYS B 1 56 ? 15.703 -4.309 4.809 1 95.88 56 CYS B C 1
ATOM 1706 O O . CYS B 1 56 ? 15.664 -4.871 3.715 1 95.88 56 CYS B O 1
ATOM 1708 N N . TYR B 1 57 ? 14.836 -3.449 5.191 1 98.56 57 TYR B N 1
ATOM 1709 C CA . TYR B 1 57 ? 13.891 -2.756 4.324 1 98.56 57 TYR B CA 1
ATOM 1710 C C . TYR B 1 57 ? 14.477 -1.452 3.803 1 98.56 57 TYR B C 1
ATOM 1712 O O . TYR B 1 57 ? 15.266 -0.799 4.492 1 98.56 57 TYR B O 1
ATOM 1720 N N . VAL B 1 58 ? 14.102 -1.13 2.586 1 98.62 58 VAL B N 1
ATOM 1721 C CA . VAL B 1 58 ? 14.672 0.083 2.008 1 98.62 58 VAL B CA 1
ATOM 1722 C C . VAL B 1 58 ? 13.562 0.927 1.382 1 98.62 58 VAL B C 1
ATOM 1724 O O . VAL B 1 58 ? 12.672 0.398 0.709 1 98.62 58 VAL B O 1
ATOM 1727 N N . ILE B 1 59 ? 13.57 2.201 1.625 1 98.88 59 ILE B N 1
ATOM 1728 C CA . ILE B 1 59 ? 12.805 3.191 0.882 1 98.88 59 ILE B CA 1
ATOM 1729 C C . ILE B 1 59 ? 13.75 4.133 0.142 1 98.88 59 ILE B C 1
ATOM 1731 O O . ILE B 1 59 ? 14.547 4.84 0.764 1 98.88 59 ILE B O 1
ATOM 1735 N N . TYR B 1 60 ? 13.68 4.133 -1.164 1 98.88 60 TYR B N 1
ATOM 1736 C CA . TYR B 1 60 ? 14.453 5.059 -1.981 1 98.88 60 TYR B CA 1
ATOM 1737 C C . TYR B 1 60 ? 13.727 6.387 -2.137 1 98.88 60 TYR B C 1
ATOM 1739 O O . TYR B 1 60 ? 12.523 6.418 -2.385 1 98.88 60 TYR B O 1
ATOM 1747 N N . VAL B 1 61 ? 14.547 7.48 -2.047 1 98.81 61 VAL B N 1
ATOM 1748 C CA . VAL B 1 61 ? 13.906 8.789 -2.062 1 98.81 61 VAL B CA 1
ATOM 1749 C C . VAL B 1 61 ? 14.766 9.781 -2.844 1 98.81 61 VAL B C 1
ATOM 1751 O O . VAL B 1 61 ? 15.953 9.531 -3.078 1 98.81 61 VAL B O 1
ATOM 1754 N N . GLN B 1 62 ? 14.156 10.789 -3.277 1 98.31 62 GLN B N 1
ATOM 1755 C CA . GLN B 1 62 ? 14.805 11.992 -3.807 1 98.31 62 GLN B CA 1
ATOM 1756 C C . GLN B 1 62 ? 14.195 13.25 -3.213 1 98.31 62 GLN B C 1
ATOM 1758 O O . GLN B 1 62 ? 13.039 13.25 -2.781 1 98.31 62 GLN B O 1
ATOM 1763 N N . VAL B 1 63 ? 14.914 14.289 -3.107 1 96.38 63 VAL B N 1
ATOM 1764 C CA . VAL B 1 63 ? 14.391 15.547 -2.588 1 96.38 63 VAL B CA 1
ATOM 1765 C C . VAL B 1 63 ? 13.258 16.047 -3.48 1 96.38 63 VAL B C 1
ATOM 1767 O O . VAL B 1 63 ? 13.375 16.031 -4.707 1 96.38 63 VAL B O 1
ATOM 1770 N N . ALA B 1 64 ? 12.195 16.406 -2.801 1 94.38 64 ALA B N 1
ATOM 1771 C CA . ALA B 1 64 ? 11.062 16.953 -3.541 1 94.38 64 ALA B CA 1
ATOM 1772 C C . ALA B 1 64 ? 11.258 18.438 -3.832 1 94.38 64 ALA B C 1
ATOM 1774 O O . ALA B 1 64 ? 10.961 19.297 -2.99 1 94.38 64 ALA B O 1
ATOM 1775 N N . GLU B 1 65 ? 11.656 18.797 -4.883 1 83.69 65 GLU B N 1
ATOM 1776 C CA . GLU B 1 65 ? 12 20.188 -5.199 1 83.69 65 GLU B CA 1
ATOM 1777 C C . GLU B 1 65 ? 10.758 21.062 -5.203 1 83.69 65 GLU B C 1
ATOM 1779 O O . GLU B 1 65 ? 10.828 22.25 -4.844 1 83.69 65 GLU B O 1
ATOM 1784 N N . ASP B 1 66 ? 9.648 20.562 -5.527 1 77.88 66 ASP B N 1
ATOM 1785 C CA . ASP B 1 66 ? 8.43 21.359 -5.688 1 77.88 66 ASP B CA 1
ATOM 1786 C C . ASP B 1 66 ? 7.566 21.297 -4.43 1 77.88 66 ASP B C 1
ATOM 1788 O O . ASP B 1 66 ? 6.469 21.859 -4.398 1 77.88 66 ASP B O 1
ATOM 1792 N N . GLU B 1 67 ? 8.125 20.641 -3.432 1 74.31 67 GLU B N 1
ATOM 1793 C CA . GLU B 1 67 ? 7.348 20.484 -2.203 1 74.31 67 GLU B CA 1
ATOM 1794 C C . GLU B 1 67 ? 8.016 21.219 -1.042 1 74.31 67 GLU B C 1
ATOM 1796 O O . GLU B 1 67 ? 9.242 21.297 -0.965 1 74.31 67 GLU B O 1
ATOM 1801 N N . ARG B 1 68 ? 7.164 22 -0.356 1 68.06 68 ARG B N 1
ATOM 1802 C CA . ARG B 1 68 ? 7.641 22.672 0.845 1 68.06 68 ARG B CA 1
ATOM 1803 C C . ARG B 1 68 ? 7.062 22.031 2.102 1 68.06 68 ARG B C 1
ATOM 1805 O O . ARG B 1 68 ? 5.98 21.438 2.061 1 68.06 68 ARG B O 1
ATOM 1812 N N . VAL B 1 69 ? 7.91 22.078 3.143 1 70.38 69 VAL B N 1
ATOM 1813 C CA . VAL B 1 69 ? 7.438 21.625 4.449 1 70.38 69 VAL B CA 1
ATOM 1814 C C . VAL B 1 69 ? 6.273 22.5 4.906 1 70.38 69 VAL B C 1
ATOM 1816 O O . VAL B 1 69 ? 6.266 23.719 4.66 1 70.38 69 VAL B O 1
ATOM 1819 N N . LEU B 1 70 ? 5.273 21.844 5.305 1 62.5 70 LEU B N 1
ATOM 1820 C CA . LEU B 1 70 ? 4.156 22.594 5.855 1 62.5 70 LEU B CA 1
ATOM 1821 C C . LEU B 1 70 ? 4.617 23.484 7.004 1 62.5 70 LEU B C 1
ATOM 1823 O O . LEU B 1 70 ? 5.23 23.016 7.961 1 62.5 70 LEU B O 1
ATOM 1827 N N . GLU B 1 71 ? 5.008 24.766 6.691 1 54.34 71 GLU B N 1
ATOM 1828 C CA . GLU B 1 71 ? 5.578 25.75 7.617 1 54.34 71 GLU B CA 1
ATOM 1829 C C . GLU B 1 71 ? 4.855 25.719 8.961 1 54.34 71 GLU B C 1
ATOM 1831 O O . GLU B 1 71 ? 5.484 25.875 10.008 1 54.34 71 GLU B O 1
ATOM 1836 N N . SER B 1 72 ? 3.562 25.953 8.922 1 50.5 72 SER B N 1
ATOM 1837 C CA . SER B 1 72 ? 2.893 26.406 10.133 1 50.5 72 SER B CA 1
ATOM 1838 C C . SER B 1 72 ? 2.734 25.25 11.133 1 50.5 72 SER B C 1
ATOM 1840 O O . SER B 1 72 ? 2.195 25.438 12.219 1 50.5 72 SER B O 1
ATOM 1842 N N . ALA B 1 73 ? 3.238 24.062 10.836 1 58.31 73 ALA B N 1
ATOM 1843 C CA . ALA B 1 73 ? 2.588 23.047 11.648 1 58.31 73 ALA B CA 1
ATOM 1844 C C . ALA B 1 73 ? 3.49 22.609 12.805 1 58.31 73 ALA B C 1
ATOM 1846 O O . ALA B 1 73 ? 4.605 22.141 12.578 1 58.31 73 ALA B O 1
ATOM 1847 N N . LYS B 1 74 ? 3.332 23.188 14.062 1 61.94 74 LYS B N 1
ATOM 1848 C CA . LYS B 1 74 ? 3.924 22.719 15.312 1 61.94 74 LYS B CA 1
ATOM 1849 C C . LYS B 1 74 ? 3.762 21.203 15.477 1 61.94 74 LYS B C 1
ATOM 1851 O O . LYS B 1 74 ? 2.83 20.625 14.922 1 61.94 74 LYS B O 1
ATOM 1856 N N . PRO B 1 75 ? 4.91 20.734 15.992 1 63.62 75 PRO B N 1
ATOM 1857 C CA . PRO B 1 75 ? 4.695 19.328 16.344 1 63.62 75 PRO B CA 1
ATOM 1858 C C . PRO B 1 75 ? 3.324 19.078 16.969 1 63.62 75 PRO B C 1
ATOM 1860 O O . PRO B 1 75 ? 2.818 19.922 17.703 1 63.62 75 PRO B O 1
ATOM 1863 N N . VAL B 1 76 ? 2.678 18.094 16.359 1 63.84 76 VAL B N 1
ATOM 1864 C CA . VAL B 1 76 ? 1.374 17.734 16.906 1 63.84 76 VAL B CA 1
ATOM 1865 C C . VAL B 1 76 ? 1.543 17.234 18.344 1 63.84 76 VAL B C 1
ATOM 1867 O O . VAL B 1 76 ? 2.361 16.344 18.594 1 63.84 76 VAL B O 1
ATOM 1870 N N . ALA B 1 77 ? 1.214 18.125 19.25 1 58.16 77 ALA B N 1
ATOM 1871 C CA . ALA B 1 77 ? 1.269 17.672 20.641 1 58.16 77 ALA B CA 1
ATOM 1872 C C . ALA B 1 77 ? 0.599 16.312 20.797 1 58.16 77 ALA B C 1
ATOM 1874 O O . ALA B 1 77 ? -0.572 16.141 20.453 1 58.16 77 ALA B O 1
ATOM 1875 N N . ARG B 1 78 ? 1.474 15.234 20.922 1 60.59 78 ARG B N 1
ATOM 1876 C CA . ARG B 1 78 ? 0.949 13.898 21.141 1 60.59 78 ARG B CA 1
ATOM 1877 C C . ARG B 1 78 ? 0.144 13.836 22.438 1 60.59 78 ARG B C 1
ATOM 1879 O O . ARG B 1 78 ? 0.711 13.883 23.531 1 60.59 78 ARG B O 1
ATOM 1886 N N . GLN B 1 79 ? -1.062 14.266 22.438 1 56.44 79 GLN B N 1
ATOM 1887 C CA . GLN B 1 79 ? -1.87 14.188 23.656 1 56.44 79 GLN B CA 1
ATOM 1888 C C . GLN B 1 79 ? -2.18 12.734 24 1 56.44 79 GLN B C 1
ATOM 1890 O O . GLN B 1 79 ? -2.441 12.414 25.156 1 56.44 79 GLN B O 1
ATOM 1895 N N . LYS B 1 80 ? -2.18 11.836 23 1 64.81 80 LYS B N 1
ATOM 1896 C CA . LYS B 1 80 ? -2.592 10.453 23.234 1 64.81 80 LYS B CA 1
ATOM 1897 C C . LYS B 1 80 ? -1.656 9.477 22.531 1 64.81 80 LYS B C 1
ATOM 1899 O O . LYS B 1 80 ? -1.122 9.781 21.469 1 64.81 80 LYS B O 1
ATOM 1904 N N . PRO B 1 81 ? -1.439 8.422 23.297 1 84.81 81 PRO B N 1
ATOM 1905 C CA . PRO B 1 81 ? -0.723 7.34 22.625 1 84.81 81 PRO B CA 1
ATOM 1906 C C . PRO B 1 81 ? -1.416 6.883 21.344 1 84.81 81 PRO B C 1
ATOM 1908 O O . PRO B 1 81 ? -2.633 7.043 21.203 1 84.81 81 PRO B O 1
ATOM 1911 N N . GLY B 1 82 ? -0.617 6.504 20.359 1 93.12 82 GLY B N 1
ATOM 1912 C CA . GLY B 1 82 ? -1.187 5.988 19.125 1 93.12 82 GLY B CA 1
ATOM 1913 C C . GLY B 1 82 ? -0.57 6.602 17.891 1 93.12 82 GLY B C 1
ATOM 1914 O O . GLY B 1 82 ? 0.431 7.316 17.969 1 93.12 82 GLY B O 1
ATOM 1915 N N . ILE B 1 83 ? -1.095 6.316 16.766 1 96.5 83 ILE B N 1
ATOM 1916 C CA . ILE B 1 83 ? -0.659 6.785 15.445 1 96.5 83 ILE B CA 1
ATOM 1917 C C . ILE B 1 83 ? -1.555 7.93 14.984 1 96.5 83 ILE B C 1
ATOM 1919 O O . ILE B 1 83 ? -2.766 7.758 14.828 1 96.5 83 ILE B O 1
ATOM 1923 N N . MET B 1 84 ? -1.018 9.086 14.828 1 96.62 84 MET B N 1
ATOM 1924 C CA . MET B 1 84 ? -1.793 10.25 14.414 1 96.62 84 MET B CA 1
ATOM 1925 C C . MET B 1 84 ? -1.758 10.422 12.898 1 96.62 84 MET B C 1
ATOM 1927 O O . MET B 1 84 ? -0.705 10.266 12.273 1 96.62 84 MET B O 1
ATOM 1931 N N . MET B 1 85 ? -2.926 10.719 12.32 1 97.56 85 MET B N 1
ATOM 1932 C CA . MET B 1 85 ? -3.025 11.039 10.898 1 97.56 85 MET B CA 1
ATOM 1933 C C . MET B 1 85 ? -3.908 12.266 10.672 1 97.56 85 MET B C 1
ATOM 1935 O O . MET B 1 85 ? -4.996 12.367 11.25 1 97.56 85 MET B O 1
ATOM 1939 N N . GLU B 1 86 ? -3.43 13.141 9.898 1 97 86 GLU B N 1
ATOM 1940 C CA . GLU B 1 86 ? -4.219 14.273 9.43 1 97 86 GLU B CA 1
ATOM 1941 C C . GLU B 1 86 ? -4.707 14.055 8 1 97 86 GLU B C 1
ATOM 1943 O O . GLU B 1 86 ? -3.951 13.594 7.145 1 97 86 GLU B O 1
ATOM 1948 N N . VAL B 1 87 ? -5.934 14.305 7.781 1 97.62 87 VAL B N 1
ATOM 1949 C CA . VAL B 1 87 ? -6.438 14.469 6.418 1 97.62 87 VAL B CA 1
ATOM 1950 C C . VAL B 1 87 ? -6.434 15.945 6.039 1 97.62 87 VAL B C 1
ATOM 1952 O O . VAL B 1 87 ? -7.047 16.766 6.719 1 97.62 87 VAL B O 1
ATOM 1955 N N . ARG B 1 88 ? -5.711 16.25 4.996 1 96.25 88 ARG B N 1
ATOM 1956 C CA . ARG B 1 88 ? -5.605 17.641 4.566 1 96.25 88 ARG B CA 1
ATOM 1957 C C . ARG B 1 88 ? -6.195 17.828 3.176 1 96.25 88 ARG B C 1
ATOM 1959 O O . ARG B 1 88 ? -6.016 16.984 2.297 1 96.25 88 ARG B O 1
ATOM 1966 N N . GLU B 1 89 ? -6.824 18.938 3.002 1 96.25 89 GLU B N 1
ATOM 1967 C CA . GLU B 1 89 ? -7.391 19.25 1.693 1 96.25 89 GLU B CA 1
ATOM 1968 C C . GLU B 1 89 ? -6.32 19.766 0.737 1 96.25 89 GLU B C 1
ATOM 1970 O O . GLU B 1 89 ? -5.691 20.781 0.997 1 96.25 89 GLU B O 1
ATOM 1975 N N . PHE B 1 90 ? -6.156 19 -0.243 1 94.06 90 PHE B N 1
ATOM 1976 C CA . PHE B 1 90 ? -5.25 19.422 -1.305 1 94.06 90 PHE B CA 1
ATOM 1977 C C . PHE B 1 90 ? -5.902 20.469 -2.189 1 94.06 90 PHE B C 1
ATOM 1979 O O . PHE B 1 90 ? -7.031 20.281 -2.648 1 94.06 90 PHE B O 1
ATOM 1986 N N . LYS B 1 91 ? -5.266 21.531 -2.338 1 87.06 91 LYS B N 1
ATOM 1987 C CA . LYS B 1 91 ? -5.672 22.594 -3.25 1 87.06 91 LYS B CA 1
ATOM 1988 C C . LYS B 1 91 ? -4.551 22.938 -4.227 1 87.06 91 LYS B C 1
ATOM 1990 O O . LYS B 1 91 ? -3.418 23.188 -3.814 1 87.06 91 LYS B O 1
ATOM 1995 N N . GLU B 1 92 ? -5.016 22.922 -5.43 1 80 92 GLU B N 1
ATOM 1996 C CA . GLU B 1 92 ? -4.023 23.25 -6.445 1 80 92 GLU B CA 1
ATOM 1997 C C . GLU B 1 92 ? -3.541 24.703 -6.289 1 80 92 GLU B C 1
ATOM 1999 O O . GLU B 1 92 ? -4.305 25.578 -5.883 1 80 92 GLU B O 1
ATOM 2004 N N . ASP B 1 93 ? -2.385 25.031 -6.484 1 70.94 93 ASP B N 1
ATOM 2005 C C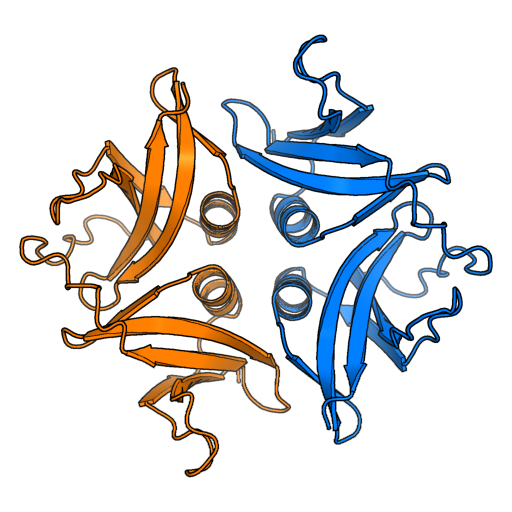A . ASP B 1 93 ? -1.806 26.359 -6.625 1 70.94 93 ASP B CA 1
ATOM 2006 C C . ASP B 1 93 ? -1.649 27.031 -5.266 1 70.94 93 ASP B C 1
ATOM 2008 O O . ASP B 1 93 ? -1.613 28.266 -5.18 1 70.94 93 ASP B O 1
ATOM 2012 N N . THR B 1 94 ? -1.908 26.281 -4.242 1 69.06 94 THR B N 1
ATOM 2013 C CA . THR B 1 94 ? -1.634 26.859 -2.934 1 69.06 94 THR B CA 1
ATOM 2014 C C . THR B 1 94 ? -0.711 25.953 -2.121 1 69.06 94 THR B C 1
ATOM 2016 O 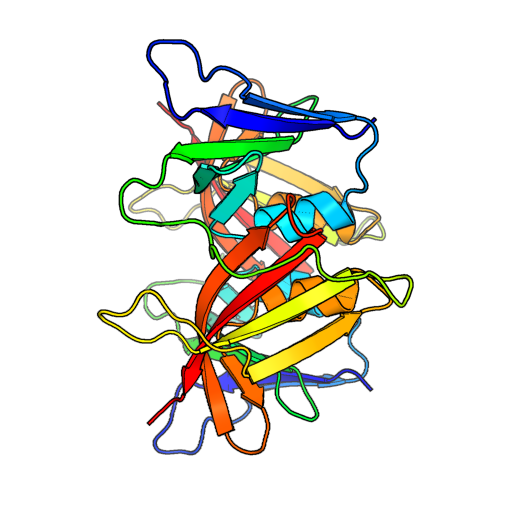O . THR B 1 94 ? -0.562 24.766 -2.436 1 69.06 94 THR B O 1
ATOM 2019 N N . ALA B 1 95 ? -0.079 26.594 -1.24 1 69.38 95 ALA B N 1
ATOM 2020 C CA . ALA B 1 95 ? 0.753 25.812 -0.325 1 69.38 95 ALA B CA 1
ATOM 2021 C C . ALA B 1 95 ? 0.033 25.562 0.997 1 69.38 95 ALA B C 1
ATOM 2023 O O . ALA B 1 95 ? 0.561 24.891 1.881 1 69.38 95 ALA B O 1
ATOM 2024 N N . HIS B 1 96 ? -1.118 26.016 1.027 1 80.81 96 HIS B N 1
ATOM 2025 C CA . HIS B 1 96 ? -1.89 25.812 2.248 1 80.81 96 HIS B CA 1
ATOM 2026 C C . HIS B 1 96 ? -2.875 24.656 2.094 1 80.81 96 HIS B C 1
ATOM 2028 O O . HIS B 1 96 ? -3.748 24.688 1.224 1 80.81 96 HIS B O 1
ATOM 2034 N N . TYR B 1 97 ? -2.699 23.625 2.83 1 91.31 97 TYR B N 1
ATOM 2035 C CA . TYR B 1 97 ? -3.57 22.453 2.85 1 91.31 97 TYR B CA 1
ATOM 2036 C C . TYR B 1 97 ? -4.238 22.297 4.207 1 91.31 97 TYR B C 1
ATOM 2038 O O . TYR B 1 97 ? -3.676 21.688 5.117 1 91.31 97 TYR B O 1
ATOM 2046 N N . PRO B 1 98 ? -5.367 22.891 4.34 1 92.38 98 PRO B N 1
ATOM 2047 C CA . PRO B 1 98 ? -6.004 22.875 5.66 1 92.38 98 PRO B CA 1
ATOM 2048 C C . PRO B 1 98 ? -6.293 21.469 6.16 1 92.38 98 PRO B C 1
ATOM 2050 O O . PRO B 1 98 ? -6.574 20.562 5.359 1 92.38 98 PRO B O 1
ATOM 2053 N N . VAL B 1 99 ? -6.316 21.312 7.445 1 94.44 99 VAL B N 1
ATOM 2054 C CA . VAL B 1 99 ? -6.703 20.062 8.078 1 94.44 99 VAL B CA 1
ATOM 2055 C C . VAL B 1 99 ? -8.219 19.906 8.031 1 94.44 99 VAL B C 1
ATOM 2057 O O . VAL B 1 99 ? -8.953 20.781 8.492 1 94.44 99 VAL B O 1
ATOM 2060 N N . VAL B 1 100 ? -8.648 18.859 7.434 1 95.12 100 VAL B N 1
ATOM 2061 C CA . VAL B 1 100 ? -10.07 18.531 7.367 1 95.12 100 VAL B CA 1
ATOM 2062 C C . VAL B 1 100 ? -10.477 17.75 8.617 1 95.12 100 VAL B C 1
ATOM 2064 O O . VAL B 1 100 ? -11.531 17.984 9.195 1 95.12 100 VAL B O 1
ATOM 2067 N N . CYS B 1 101 ? -9.648 16.797 9.016 1 95.25 101 CYS B N 1
ATOM 2068 C CA . CYS B 1 101 ? -9.891 15.953 10.18 1 95.25 101 CYS B CA 1
ATOM 2069 C C . CYS B 1 101 ? -8.602 15.297 10.664 1 95.25 101 CYS B C 1
ATOM 2071 O O . CYS B 1 101 ? -7.633 15.195 9.906 1 95.25 101 CYS B O 1
ATOM 2073 N N . THR B 1 102 ? -8.602 14.914 11.953 1 95.62 102 THR B N 1
ATOM 2074 C CA . THR B 1 102 ? -7.469 14.211 12.547 1 95.62 102 THR B CA 1
ATOM 2075 C C . THR B 1 102 ? -7.91 12.867 13.133 1 95.62 102 THR B C 1
ATOM 2077 O O . THR B 1 102 ? -8.953 12.789 13.781 1 95.62 102 THR B O 1
ATOM 2080 N N . TYR B 1 103 ? -7.133 11.914 12.891 1 95.81 103 TYR B N 1
ATOM 2081 C CA . TYR B 1 103 ? -7.348 10.594 13.469 1 95.81 103 TYR B CA 1
ATOM 2082 C C . TYR B 1 103 ? -6.238 10.234 14.453 1 95.81 103 TYR B C 1
ATOM 2084 O O . TYR B 1 103 ? -5.094 10.656 14.281 1 95.81 103 TYR B O 1
ATOM 2092 N N . THR B 1 104 ? -6.629 9.508 15.469 1 96.19 104 THR B N 1
ATOM 2093 C CA . THR B 1 104 ? -5.688 8.781 16.312 1 96.19 104 THR B CA 1
ATOM 2094 C C . THR B 1 104 ? -5.996 7.289 16.312 1 96.19 104 THR B C 1
ATOM 2096 O O . THR B 1 104 ? -7.031 6.863 16.844 1 96.19 104 THR B O 1
ATOM 2099 N N . PHE B 1 105 ? -5.117 6.547 15.758 1 96.56 105 PHE B N 1
ATOM 2100 C CA . PHE B 1 105 ? -5.312 5.102 15.68 1 96.56 105 PHE B CA 1
ATOM 2101 C C . PHE B 1 105 ? -4.625 4.402 16.844 1 96.56 105 PHE B C 1
ATOM 2103 O O . PHE B 1 105 ? -3.479 4.719 17.172 1 96.56 105 PHE B O 1
ATOM 2110 N N . GLN B 1 106 ? -5.23 3.402 17.375 1 93.12 106 GLN B N 1
ATOM 2111 C CA . GLN B 1 106 ? -4.645 2.648 18.484 1 93.12 106 GLN B CA 1
ATOM 2112 C C . GLN B 1 106 ? -3.795 1.489 17.969 1 93.12 106 GLN B C 1
ATOM 2114 O O . GLN B 1 106 ? -2.947 0.963 18.688 1 93.12 106 GLN B O 1
ATOM 2119 N N . ASP B 1 107 ? -4.117 1.147 16.766 1 91.06 107 ASP B N 1
ATOM 2120 C CA . ASP B 1 107 ? -3.34 0.057 16.188 1 91.06 107 ASP B CA 1
ATOM 2121 C C . ASP B 1 107 ? -2.979 0.356 14.727 1 91.06 107 ASP B C 1
ATOM 2123 O O . ASP B 1 107 ? -3.67 1.125 14.055 1 91.06 107 ASP B O 1
ATOM 2127 N N . ASP B 1 108 ? -1.892 -0.294 14.25 1 94.19 108 ASP B N 1
ATOM 2128 C CA . ASP B 1 108 ? -1.334 -0.083 12.922 1 94.19 108 ASP B CA 1
ATOM 2129 C C . ASP B 1 108 ? -2.295 -0.572 11.836 1 94.19 108 ASP B C 1
ATOM 2131 O O . ASP B 1 108 ? -2.289 -0.059 10.719 1 94.19 108 ASP B O 1
ATOM 2135 N N . ASP B 1 109 ? -3.146 -1.461 12.195 1 94.31 109 ASP B N 1
ATOM 2136 C CA . ASP B 1 109 ? -4.023 -2.076 11.203 1 94.31 109 ASP B CA 1
ATOM 2137 C C . ASP B 1 109 ? -4.996 -1.056 10.617 1 94.31 109 ASP B C 1
ATOM 2139 O O . ASP B 1 109 ? -5.238 -1.039 9.414 1 94.31 109 ASP B O 1
ATOM 2143 N N . ASP B 1 110 ? -5.504 -0.207 11.516 1 95.81 110 ASP B N 1
ATOM 2144 C CA . ASP B 1 110 ? -6.41 0.833 11.039 1 95.81 110 ASP B CA 1
ATOM 2145 C C . ASP B 1 110 ? -5.66 1.875 10.211 1 95.81 110 ASP B C 1
ATOM 2147 O O . ASP B 1 110 ? -6.125 2.273 9.141 1 95.81 110 ASP B O 1
ATOM 2151 N N . ALA B 1 111 ? -4.551 2.27 10.648 1 97.69 111 ALA B N 1
ATOM 2152 C CA . ALA B 1 111 ? -3.779 3.324 9.992 1 97.69 111 ALA B CA 1
ATOM 2153 C C . ALA B 1 111 ? -3.387 2.918 8.578 1 97.69 111 ALA B C 1
ATOM 2155 O O . ALA B 1 111 ? -3.506 3.713 7.641 1 97.69 111 ALA B O 1
ATOM 2156 N N . ILE B 1 112 ? -2.938 1.688 8.398 1 98.62 112 ILE B N 1
ATOM 2157 C CA . ILE B 1 112 ? -2.457 1.249 7.09 1 98.62 112 ILE B CA 1
ATOM 2158 C C . ILE B 1 112 ? -3.613 1.23 6.094 1 98.62 112 ILE B C 1
ATOM 2160 O O . ILE B 1 112 ? -3.436 1.565 4.918 1 98.62 112 ILE B O 1
ATOM 2164 N N . LEU B 1 113 ? -4.793 0.853 6.531 1 98.44 113 LEU B N 1
ATOM 2165 C CA . LEU B 1 113 ? -5.957 0.834 5.656 1 98.44 113 LEU B CA 1
ATOM 2166 C C . LEU B 1 113 ? -6.297 2.24 5.168 1 98.44 113 LEU B C 1
ATOM 2168 O O . LEU B 1 113 ? -6.586 2.439 3.988 1 98.44 113 LEU B O 1
ATOM 2172 N N . TYR B 1 114 ? -6.25 3.189 6.031 1 98.38 114 TYR B N 1
ATOM 2173 C CA . TYR B 1 114 ? -6.527 4.57 5.656 1 98.38 114 TYR B CA 1
ATOM 2174 C C . TYR B 1 114 ? -5.488 5.09 4.672 1 98.38 114 TYR B C 1
ATOM 2176 O O . TYR B 1 114 ? -5.836 5.695 3.656 1 98.38 114 TYR B O 1
ATOM 2184 N N . LEU B 1 115 ? -4.246 4.75 4.938 1 98.75 115 LEU B N 1
ATOM 2185 C CA . LEU B 1 115 ? -3.176 5.234 4.07 1 98.75 115 LEU B CA 1
ATOM 2186 C C . LEU B 1 115 ? -3.25 4.578 2.695 1 98.75 115 LEU B C 1
ATOM 2188 O O . LEU B 1 115 ? -2.896 5.199 1.688 1 98.75 115 LEU B O 1
ATOM 2192 N N . GLN B 1 116 ? -3.721 3.371 2.631 1 98.69 116 GLN B N 1
ATOM 2193 C CA . GLN B 1 116 ? -3.787 2.627 1.378 1 98.69 116 GLN B CA 1
ATOM 2194 C C . GLN B 1 116 ? -5.027 3.008 0.577 1 98.69 116 GLN B C 1
ATOM 2196 O O . GLN B 1 116 ? -5.098 2.76 -0.629 1 98.69 116 GLN B O 1
ATOM 2201 N N . SER B 1 117 ? -6.008 3.564 1.208 1 98.75 117 SER B N 1
ATOM 2202 C CA . SER B 1 117 ? -7.285 3.832 0.55 1 98.75 117 SER B CA 1
ATOM 2203 C C . SER B 1 117 ? -7.18 5.023 -0.396 1 98.75 117 SER B C 1
ATOM 2205 O O . SER B 1 117 ? -6.59 6.047 -0.049 1 98.75 117 SER B O 1
ATOM 2207 N N . GLN B 1 118 ? -7.727 4.848 -1.583 1 98.69 118 GLN B N 1
ATOM 2208 C CA . GLN B 1 118 ? -7.793 5.945 -2.543 1 98.69 118 GLN B CA 1
ATOM 2209 C C . GLN B 1 118 ? -8.906 6.922 -2.188 1 98.69 118 GLN B C 1
ATOM 2211 O O . GLN B 1 118 ? -8.812 8.117 -2.48 1 98.69 118 GLN B O 1
ATOM 2216 N N . PHE B 1 119 ? -9.961 6.406 -1.575 1 98.56 119 PHE B N 1
ATOM 2217 C CA . PHE B 1 119 ? -11.094 7.242 -1.204 1 98.56 119 PHE B CA 1
ATOM 2218 C C . PHE B 1 119 ? -11.438 7.07 0.271 1 98.56 119 PHE B C 1
ATOM 2220 O O . PHE B 1 119 ? -11.406 5.953 0.795 1 98.56 119 PHE B O 1
ATOM 2227 N N . LEU B 1 120 ? -11.727 8.117 0.878 1 98.19 120 LEU B N 1
ATOM 2228 C CA . LEU B 1 120 ? -12.328 8.141 2.207 1 98.19 120 LEU B CA 1
ATOM 2229 C C . LEU B 1 120 ? -13.695 8.828 2.174 1 98.19 120 LEU B C 1
ATOM 2231 O O . LEU B 1 120 ? -13.945 9.664 1.308 1 98.19 120 LEU B O 1
ATOM 2235 N N . TYR B 1 121 ? -14.523 8.445 3.072 1 96.5 121 TYR B N 1
ATOM 2236 C CA . TYR B 1 121 ? -15.797 9.125 3.271 1 96.5 121 TYR B CA 1
ATOM 2237 C C . TYR B 1 121 ? -15.797 9.891 4.59 1 96.5 121 TYR B C 1
ATOM 2239 O O . TYR B 1 121 ? -15.781 9.289 5.664 1 96.5 121 TYR B O 1
ATOM 2247 N N . LEU B 1 122 ? -15.789 11.203 4.461 1 94.56 122 LEU B N 1
ATOM 2248 C CA . LEU B 1 122 ? -15.703 12.086 5.617 1 94.56 122 LEU B CA 1
ATOM 2249 C C . LEU B 1 122 ? -16.797 13.141 5.578 1 94.56 122 LEU B C 1
ATOM 2251 O O . LEU B 1 122 ? -17 13.805 4.559 1 94.56 122 LEU B O 1
ATOM 2255 N N . TYR B 1 123 ? -17.562 13.281 6.637 1 92 123 TYR B N 1
ATOM 2256 C CA . TYR B 1 123 ? -18.578 14.32 6.809 1 92 123 TYR B CA 1
ATOM 2257 C C . TYR B 1 123 ? -19.562 14.328 5.641 1 92 123 TYR B C 1
ATOM 2259 O O . TYR B 1 123 ? -19.859 15.383 5.082 1 92 123 TYR B O 1
ATOM 2267 N N . GLY B 1 124 ? -19.891 13.203 5.176 1 90.69 124 GLY B N 1
ATOM 2268 C CA . GLY B 1 124 ? -20.922 13.055 4.172 1 90.69 124 GLY B CA 1
ATOM 2269 C C . GLY B 1 124 ? -20.422 13.242 2.754 1 90.69 124 GLY B C 1
ATOM 2270 O O . GLY B 1 124 ? -21.203 13.344 1.814 1 90.69 124 GLY B O 1
ATOM 2271 N N . ARG B 1 125 ? -19.156 13.289 2.676 1 94.56 125 ARG B N 1
ATOM 2272 C CA . ARG B 1 125 ? -18.578 13.5 1.355 1 94.56 125 ARG B CA 1
ATOM 2273 C C . ARG B 1 125 ? -17.422 12.531 1.104 1 94.56 125 ARG B C 1
ATOM 2275 O O . ARG B 1 125 ? -16.719 12.148 2.037 1 94.56 125 ARG B O 1
ATOM 2282 N N . GLU B 1 126 ? -17.281 12.188 -0.175 1 96.56 126 GLU B N 1
ATOM 2283 C CA . GLU B 1 126 ? -16.156 11.359 -0.59 1 96.56 126 GLU B CA 1
ATOM 2284 C C . GLU B 1 126 ? -14.938 12.219 -0.918 1 96.56 126 GLU B C 1
ATOM 2286 O O . GLU B 1 126 ? -15.055 13.266 -1.558 1 96.56 126 GLU B O 1
ATOM 2291 N N . TRP B 1 127 ? -13.844 11.844 -0.426 1 97.94 127 TRP B N 1
ATOM 2292 C CA . TRP B 1 127 ? -12.562 12.5 -0.675 1 97.94 127 TRP B CA 1
ATOM 2293 C C . TRP B 1 127 ? -11.617 11.57 -1.425 1 97.94 127 TRP B C 1
ATOM 2295 O O . TRP B 1 127 ? -11.469 10.398 -1.065 1 97.94 127 TRP B O 1
ATOM 2305 N N . GLU B 1 128 ? -10.992 12.047 -2.457 1 98.44 128 GLU B N 1
ATOM 2306 C CA . GLU B 1 128 ? -10.023 11.266 -3.234 1 98.44 128 GLU B CA 1
ATOM 2307 C C . GLU B 1 128 ? -8.594 11.633 -2.863 1 98.44 128 GLU B C 1
ATOM 2309 O O . GLU B 1 128 ? -8.219 12.812 -2.889 1 98.44 128 GLU B O 1
ATOM 2314 N N . LYS B 1 129 ? -7.84 10.641 -2.584 1 98.62 129 LYS B N 1
ATOM 2315 C CA . LYS B 1 129 ? -6.453 10.82 -2.166 1 98.62 129 LYS B CA 1
ATOM 2316 C C . LYS B 1 129 ? -5.602 11.367 -3.309 1 98.62 129 LYS B C 1
ATOM 2318 O O . LYS B 1 129 ? -5.719 10.914 -4.449 1 98.62 129 LYS B O 1
ATOM 2323 N N . THR B 1 130 ? -4.77 12.328 -3.029 1 97.5 130 THR B N 1
ATOM 2324 C CA . THR B 1 130 ? -3.74 12.766 -3.967 1 97.5 130 THR B CA 1
ATOM 2325 C C . THR B 1 130 ? -2.379 12.188 -3.578 1 97.5 130 THR B C 1
ATOM 2327 O O . THR B 1 130 ? -1.615 11.75 -4.441 1 97.5 130 THR B O 1
ATOM 2330 N N . SER B 1 131 ? -2.133 12.156 -2.281 1 97.44 131 SER B N 1
ATOM 2331 C CA . SER B 1 131 ? -0.875 11.594 -1.806 1 97.44 131 SER B CA 1
ATOM 2332 C C . SER B 1 131 ? -0.91 11.352 -0.299 1 97.44 131 SER B C 1
ATOM 2334 O O . SER B 1 131 ? -1.863 11.75 0.375 1 97.44 131 SER B O 1
ATOM 2336 N N . THR B 1 132 ? 0.094 10.648 0.236 1 98.5 132 THR B N 1
ATOM 2337 C CA . THR B 1 132 ? 0.305 10.414 1.66 1 98.5 132 THR B CA 1
ATOM 2338 C C . THR B 1 132 ? 1.729 10.781 2.064 1 98.5 132 THR B C 1
ATOM 2340 O O . THR B 1 132 ? 2.643 10.75 1.238 1 98.5 132 THR B O 1
ATOM 2343 N N . GLU B 1 133 ? 1.848 11.125 3.359 1 98.06 133 GLU B N 1
ATOM 2344 C CA . GLU B 1 133 ? 3.129 11.602 3.867 1 98.06 133 GLU B CA 1
ATOM 2345 C C . GLU B 1 133 ? 3.363 11.141 5.301 1 98.06 133 GLU B C 1
ATOM 2347 O O . GLU B 1 133 ? 2.43 11.102 6.109 1 98.06 133 GLU B O 1
ATOM 2352 N N . ILE B 1 134 ? 4.57 10.703 5.598 1 98.12 134 ILE B N 1
ATOM 2353 C CA . ILE B 1 134 ? 4.996 10.633 6.992 1 98.12 134 ILE B CA 1
ATOM 2354 C C . ILE B 1 134 ? 5.844 11.859 7.332 1 98.12 134 ILE B C 1
ATOM 2356 O O . ILE B 1 134 ? 6.918 12.055 6.762 1 98.12 134 ILE B O 1
ATOM 2360 N N . ASP B 1 135 ? 5.375 12.695 8.172 1 96.44 135 ASP B N 1
ATOM 2361 C CA . ASP B 1 135 ? 6.086 13.844 8.711 1 96.44 135 ASP B CA 1
ATOM 2362 C C . ASP B 1 135 ? 6.73 13.508 10.055 1 96.44 135 ASP B C 1
ATOM 2364 O O . ASP B 1 135 ? 6.102 13.648 11.109 1 96.44 135 ASP B O 1
ATOM 2368 N N . GLU B 1 136 ? 7.93 13.117 10.031 1 95.69 136 GLU B N 1
ATOM 2369 C CA . GLU B 1 136 ? 8.602 12.688 11.258 1 95.69 136 GLU B CA 1
ATOM 2370 C C . GLU B 1 136 ? 8.906 13.875 12.156 1 95.69 136 GLU B C 1
ATOM 2372 O O . GLU B 1 136 ? 8.93 13.742 13.383 1 95.69 136 GLU B O 1
ATOM 2377 N N . ASP B 1 137 ? 9.148 15.008 11.539 1 94.5 137 ASP B N 1
ATOM 2378 C CA . ASP B 1 137 ? 9.406 16.203 12.344 1 94.5 137 ASP B CA 1
ATOM 2379 C C . ASP B 1 137 ? 8.227 16.516 13.258 1 94.5 137 ASP B C 1
ATOM 2381 O O . ASP B 1 137 ? 8.422 16.984 14.383 1 94.5 137 ASP B O 1
ATOM 2385 N N . ARG B 1 138 ? 7.008 16.234 12.828 1 94.56 138 ARG B N 1
ATOM 2386 C CA . ARG B 1 138 ? 5.801 16.547 13.586 1 94.56 138 ARG B CA 1
ATOM 2387 C C . ARG B 1 138 ? 5.227 15.289 14.242 1 94.56 138 ARG B C 1
ATOM 2389 O O . ARG B 1 138 ? 4.34 15.375 15.094 1 94.56 138 ARG B O 1
ATOM 2396 N N . GLY B 1 139 ? 5.672 14.117 13.812 1 94.06 139 GLY B N 1
ATOM 2397 C CA . GLY B 1 139 ? 5.18 12.867 14.375 1 94.06 139 GLY B CA 1
ATOM 2398 C C . GLY B 1 139 ? 3.773 12.523 13.922 1 94.06 139 GLY B C 1
ATOM 2399 O O . GLY B 1 139 ? 2.957 12.055 14.719 1 94.06 139 GLY B O 1
ATOM 2400 N N . VAL B 1 140 ? 3.473 12.797 12.648 1 96.31 140 VAL B N 1
ATOM 2401 C CA . VAL B 1 140 ? 2.119 12.57 12.148 1 96.31 140 VAL B CA 1
ATOM 2402 C C . VAL B 1 140 ? 2.178 12.039 10.719 1 96.31 140 VAL B C 1
ATOM 2404 O O . VAL B 1 140 ? 3.107 12.359 9.969 1 96.31 140 VAL B O 1
ATOM 2407 N N . TYR B 1 141 ? 1.255 11.211 10.367 1 97.62 141 TYR B N 1
ATOM 2408 C CA . TYR B 1 141 ? 0.978 10.898 8.969 1 97.62 141 TYR B CA 1
ATOM 2409 C C . TYR B 1 141 ? 0.005 11.914 8.375 1 97.62 141 TYR B C 1
ATOM 2411 O O . TYR B 1 141 ? -0.806 12.5 9.094 1 97.62 141 TYR B O 1
ATOM 2419 N N . VAL B 1 142 ? 0.123 12.07 7.09 1 97.38 142 VAL B N 1
ATOM 2420 C CA . VAL B 1 142 ? -0.78 13 6.418 1 97.38 142 VAL B CA 1
ATOM 2421 C C . VAL B 1 142 ? -1.395 12.328 5.191 1 97.38 142 VAL B C 1
ATOM 2423 O O . VAL B 1 142 ? -0.691 11.68 4.414 1 97.38 142 VAL B O 1
ATOM 2426 N N . TYR B 1 143 ? -2.652 12.422 5.082 1 98.25 143 TYR B N 1
ATOM 2427 C CA . TYR B 1 143 ? -3.463 12.023 3.938 1 98.25 143 TYR B CA 1
ATOM 2428 C C . TYR B 1 143 ? -3.998 13.242 3.197 1 98.25 143 TYR B C 1
ATOM 2430 O O . TYR B 1 143 ? -4.891 13.938 3.691 1 98.25 143 TYR B O 1
ATOM 2438 N N . TYR B 1 144 ? -3.391 13.508 2.025 1 97.12 144 TYR B N 1
ATOM 2439 C CA . TYR B 1 144 ? -3.863 14.625 1.212 1 97.12 144 TYR B CA 1
ATOM 2440 C C . TYR B 1 144 ? -4.977 14.18 0.272 1 97.12 144 TYR B C 1
ATOM 2442 O O . TYR B 1 144 ? -4.848 13.164 -0.418 1 97.12 144 TYR B O 1
ATOM 2450 N N . ALA B 1 145 ? -5.988 14.984 0.214 1 97.81 145 ALA B N 1
ATOM 2451 C CA . ALA B 1 145 ? -7.125 14.578 -0.605 1 97.81 145 ALA B CA 1
ATOM 2452 C C . ALA B 1 145 ? -7.918 15.789 -1.092 1 97.81 145 ALA B C 1
ATOM 2454 O O . ALA B 1 145 ? -7.703 16.906 -0.619 1 97.81 145 ALA B O 1
ATOM 2455 N N . GLN B 1 146 ? -8.672 15.547 -2.096 1 97 146 GLN B N 1
ATOM 2456 C CA . GLN B 1 146 ? -9.625 16.516 -2.607 1 97 146 GLN B CA 1
ATOM 2457 C C . GLN B 1 146 ? -11.039 15.938 -2.633 1 97 146 GLN B C 1
ATOM 2459 O O . GLN B 1 146 ? -11.219 14.75 -2.912 1 97 146 GLN B O 1
ATOM 2464 N N . PRO B 1 147 ? -12.031 16.75 -2.32 1 95.62 147 PRO B N 1
ATOM 2465 C CA . PRO B 1 147 ? -13.406 16.234 -2.436 1 95.62 147 PRO B CA 1
ATOM 2466 C C . PRO B 1 147 ? -13.758 15.812 -3.859 1 95.62 147 PRO B C 1
ATOM 2468 O O . PRO B 1 147 ? -13.344 16.469 -4.82 1 95.62 147 PRO B O 1
ATOM 2471 N N . THR B 1 148 ? 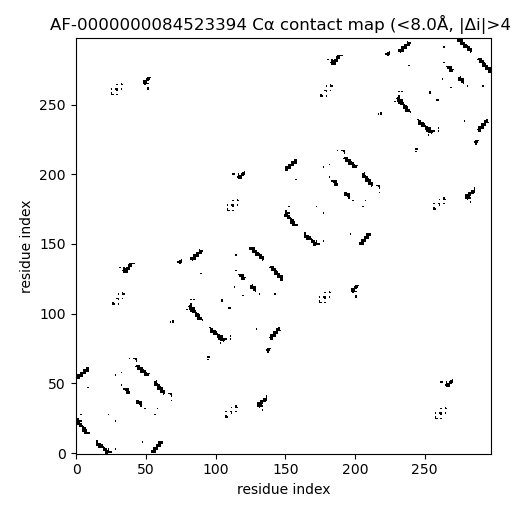-14.477 14.711 -3.885 1 94.75 148 THR B N 1
ATOM 2472 C CA . THR B 1 148 ? -14.93 14.273 -5.199 1 94.75 148 THR B CA 1
ATOM 2473 C C . THR B 1 148 ? -16.094 15.133 -5.691 1 94.75 148 THR B C 1
ATOM 2475 O O . THR B 1 148 ? -16.781 15.773 -4.891 1 94.75 148 THR B O 1
ATOM 2478 N N . ALA B 1 149 ? -16.344 15.273 -6.988 1 82.31 149 ALA B N 1
ATOM 2479 C CA . ALA B 1 149 ? -17.375 16.109 -7.582 1 82.31 149 ALA B CA 1
ATOM 2480 C C . ALA B 1 149 ? -18.766 15.586 -7.223 1 82.31 149 ALA B C 1
ATOM 2482 O O . ALA B 1 149 ? -18.953 14.383 -7.016 1 82.31 149 ALA B O 1
#

Sequence (298 aa):
MNRLEYRRLD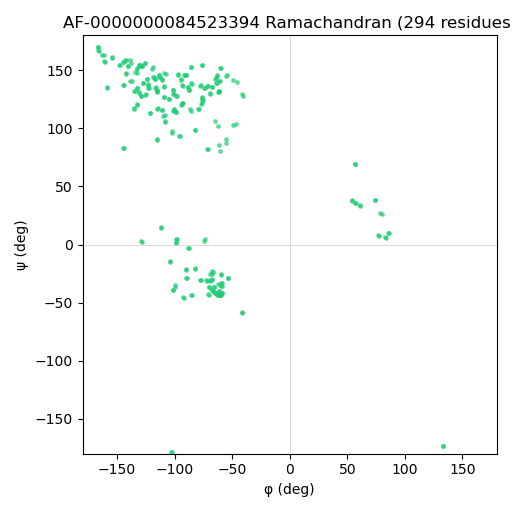EGNGFPVLYYYDFIDKDEVALRFACDYFVKDGLVYEKTSCAIETSCYVIYVQVAEDERVLESAKPVARQKPGIMMEVREFKEDTAHYPVVCTYTFQDDDDAILYLQSQFLYLYGREWEKTSTEIDEDRGVYVYYAQPTAMNRLEYRRLDEGNGFPVLYYYDFIDKDEVALRFACDYFVKDGLVYEKTSCAIETSCYVIYVQVAEDERVLESAKPVARQKPGIMMEVREFKEDTAHYPVVCTYTFQDDDDAILYLQSQFLYLYGREWEKTSTEIDEDRGVYVYYAQPTA

Secondary structure (DSSP, 8-state):
--EEEEEES-GGGT--EEEEEET--HHHHHHHHT-SEEEETTEEEEEEEEEE-SS-EEEEEEE-TT----TT-------SSSEEEEEEE--TT-S---EEEEEEESSHHHHHHHHH-SEEEETTEEEEEEEEEEETTTTEEEEEEEE--/--EEEEEES-GGGT--EEEEEET--HHHHHHHHT-SEEEETTEEEEEEEEEE-SS-EEEEEEE-TT----TT-------SSSEEEEEEE--TT-S---EEEEEEESSHHHHHHHHH-SEEEETTEEEEEEEEEEETTTTEEEEEEEE--

Foldseek 3Di:
DEKEFEFEPDVVVPGHTPDMDPPDDVLVVLLQQLFQWEADPFWIWGWPHWDDDPHYIYTYTHTDPPAGDPPPDAQDPCPDDAAKEFEWEDDPPDNDTDTPDMDGHHDSVVSSCVSNDQWDQDPNFIWGFPGKYDHVNNRHIYTYTHTDD/DEKEFEFEPDVVVPGHTPDMDPPDDVLVVLLQQLFQWEADPQFIWGWPHWDDDPHYIYTYTHTDPPAGDPPPDAQDPCPDDAAKEFEWEDDPPDNDTDTPDMDGHHDSVVSSVVSNDQWDQDPNFIWGFPGKYDHVVNRHIYTYTHTDD

Organism: Aneurinibacillus migulanus (NCBI:txid47500)